Protein AF-A0A813ICN0-F1 (afdb_monomer_lite)

Radius of gyration: 33.36 Å; chains: 1; bounding box: 93×35×79 Å

InterPro domains:
  IPR008532 NFACT, RNA-binding domain [PF05670] (151-240)
  IPR051608 Ribosome Quality Control Complex Subunit NEMF [PTHR15239] (28-241)

Secondary structure (DSSP, 8-state):
-------TTS--TT--EEEEEEEEEE-TTSPEEEEEEE--TTS-HHHHHHHHHHHHHHHHHHHHHHHHHHHHHHHHHHHHHHHHHHHHHHHHHHHTT-HHHHHHHHHHHHHHHHTTSSPPPPP-----HHHHHHHHHHHHHHHHH-TTEEEEE-TTS-EEEEESSHHHHHHIIIIIS-TTSEEEEEPTT--B--EEESS-GGG--HHHHHHHHHHHHHTBTTTTSS---EEEEEGGG-----

Organism: Polarella glacialis (NCBI:txid89957)

pLDDT: mean 88.31, std 11.9, range [33.19, 98.38]

Structure (mmCIF, N/CA/C/O backbone):
data_AF-A0A813ICN0-F1
#
_entry.id   AF-A0A813ICN0-F1
#
loop_
_atom_site.group_PDB
_atom_site.id
_atom_site.type_symbol
_atom_site.label_atom_id
_atom_site.label_alt_id
_atom_site.label_comp_id
_atom_site.label_asym_id
_atom_site.label_entity_id
_atom_site.label_seq_id
_atom_site.pdbx_PDB_ins_code
_atom_site.Cartn_x
_atom_site.Cartn_y
_atom_site.Cartn_z
_atom_site.occupancy
_atom_site.B_iso_or_equiv
_atom_site.auth_seq_id
_atom_site.auth_comp_id
_atom_site.auth_asym_id
_atom_site.auth_atom_id
_atom_site.pdbx_PDB_model_num
ATOM 1 N N . MET A 1 1 ? 53.208 -5.222 27.164 1.00 35.31 1 MET A N 1
ATOM 2 C CA . MET A 1 1 ? 52.644 -3.931 26.717 1.00 35.31 1 MET A CA 1
ATOM 3 C C . MET A 1 1 ? 51.402 -3.660 27.542 1.00 35.31 1 MET A C 1
ATOM 5 O O . MET A 1 1 ? 50.427 -4.385 27.406 1.00 35.31 1 MET A O 1
ATOM 9 N N . GLY A 1 2 ? 51.492 -2.734 28.499 1.00 33.19 2 GLY A N 1
ATOM 10 C CA . GLY A 1 2 ? 50.371 -2.410 29.377 1.00 33.19 2 GLY A CA 1
ATOM 11 C C . GLY A 1 2 ? 49.258 -1.735 28.586 1.00 33.19 2 GLY A C 1
ATOM 12 O O . GLY A 1 2 ? 49.530 -0.799 27.841 1.00 33.19 2 GLY A O 1
ATOM 13 N N . LEU A 1 3 ? 48.023 -2.210 28.755 1.00 35.97 3 LEU A N 1
ATOM 14 C CA . LEU A 1 3 ? 46.819 -1.479 28.371 1.00 35.97 3 LEU A CA 1
ATOM 15 C C . LEU A 1 3 ? 46.887 -0.104 29.040 1.00 35.97 3 LEU A C 1
ATOM 17 O O . LEU A 1 3 ? 46.694 0.020 30.251 1.00 35.97 3 LEU A O 1
ATOM 21 N N . GLN A 1 4 ? 47.246 0.911 28.258 1.00 45.06 4 GLN A N 1
ATOM 22 C CA . GLN A 1 4 ? 47.243 2.300 28.678 1.00 45.06 4 GLN A CA 1
ATOM 23 C C . GLN A 1 4 ? 45.798 2.609 29.077 1.00 45.06 4 GLN A C 1
ATOM 25 O O . GLN A 1 4 ? 44.897 2.626 28.240 1.00 45.06 4 GLN A O 1
ATOM 30 N N . GLN A 1 5 ? 45.550 2.715 30.386 1.00 43.72 5 GLN A N 1
ATOM 31 C CA . GLN A 1 5 ? 44.230 3.044 30.909 1.00 43.72 5 GLN A CA 1
ATOM 32 C C . GLN A 1 5 ? 43.802 4.358 30.252 1.00 43.72 5 GLN A C 1
ATOM 34 O O . GLN A 1 5 ? 44.497 5.362 30.414 1.00 43.72 5 GLN A O 1
ATOM 39 N N . MET A 1 6 ? 42.681 4.349 29.517 1.00 48.97 6 MET A N 1
ATOM 40 C CA . MET A 1 6 ? 42.066 5.582 29.023 1.00 48.97 6 MET A CA 1
A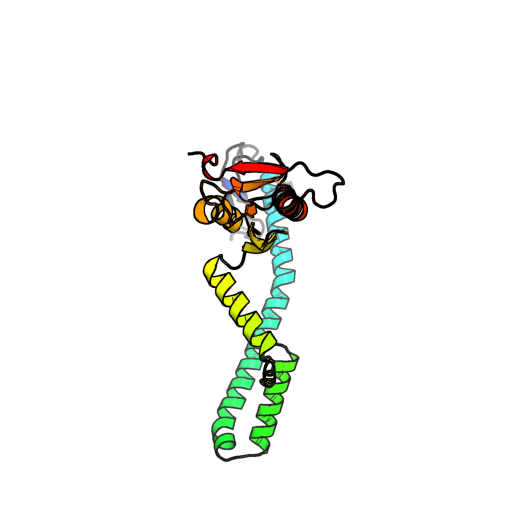TOM 41 C C . MET A 1 6 ? 41.995 6.585 30.183 1.00 48.97 6 MET A C 1
ATOM 43 O O . MET A 1 6 ? 41.679 6.177 31.310 1.00 48.97 6 MET A O 1
ATOM 47 N N . PRO A 1 7 ? 42.306 7.874 29.961 1.00 51.25 7 PRO A N 1
ATOM 48 C CA . PRO A 1 7 ? 42.318 8.857 31.031 1.00 51.25 7 PRO A CA 1
ATOM 49 C C . PRO A 1 7 ? 40.942 8.867 31.702 1.00 51.25 7 PRO A C 1
ATOM 51 O O . PRO A 1 7 ? 39.953 9.292 31.111 1.00 51.25 7 PRO A O 1
ATOM 54 N N . LYS A 1 8 ? 40.876 8.396 32.956 1.00 49.75 8 LYS A N 1
ATOM 55 C CA . LYS A 1 8 ? 39.657 8.228 33.778 1.00 49.75 8 LYS A CA 1
ATOM 56 C C . LYS A 1 8 ? 38.902 9.545 34.082 1.00 49.75 8 LYS A C 1
ATOM 58 O O . LYS A 1 8 ? 38.131 9.605 35.034 1.00 49.75 8 LYS A O 1
ATOM 63 N N . LYS A 1 9 ? 39.131 10.619 33.318 1.00 53.66 9 LYS A N 1
ATOM 64 C CA . LYS A 1 9 ? 38.593 11.972 33.527 1.00 53.66 9 LYS A CA 1
ATOM 65 C C . LYS A 1 9 ? 37.944 12.629 32.297 1.00 53.66 9 LYS A C 1
ATOM 67 O O . LYS A 1 9 ? 37.451 13.740 32.458 1.00 53.66 9 LYS A O 1
ATOM 72 N N . SER A 1 10 ? 37.915 12.012 31.112 1.00 61.31 10 SER A N 1
ATOM 73 C CA . SER A 1 10 ? 37.450 12.701 29.888 1.00 61.31 10 SER A CA 1
ATOM 74 C C . SER A 1 10 ? 35.938 12.673 29.641 1.00 61.31 10 SER A C 1
ATOM 76 O O . SER A 1 10 ? 35.457 13.447 28.821 1.00 61.31 10 SER A O 1
ATOM 78 N N . TRP A 1 11 ? 35.171 11.831 30.341 1.00 66.50 11 TRP A N 1
ATOM 79 C CA . TRP A 1 11 ? 33.741 11.657 30.065 1.00 66.50 11 TRP A CA 1
ATOM 80 C C . TRP A 1 11 ? 32.866 11.820 31.311 1.00 66.50 11 TRP A C 1
ATOM 82 O O . TRP A 1 11 ? 33.213 11.353 32.401 1.00 66.50 11 TRP A O 1
ATOM 92 N N . ARG A 1 12 ? 31.709 12.473 31.143 1.00 72.12 12 ARG A N 1
ATOM 93 C CA . ARG A 1 12 ? 30.646 12.602 32.148 1.00 72.12 12 ARG A CA 1
ATOM 94 C C . ARG A 1 12 ? 29.285 12.395 31.478 1.00 72.12 12 ARG A C 1
ATOM 96 O O . ARG A 1 12 ? 29.129 12.597 30.279 1.00 72.12 12 ARG A O 1
ATOM 103 N N . ARG A 1 13 ? 28.272 12.013 32.257 1.00 68.00 13 ARG A N 1
ATOM 104 C CA . ARG A 1 13 ? 26.888 11.976 31.759 1.00 68.00 13 ARG A CA 1
ATOM 105 C C . ARG A 1 13 ? 26.477 13.392 31.331 1.00 68.00 13 ARG A C 1
ATOM 107 O O . ARG A 1 13 ? 26.747 14.333 32.075 1.00 68.00 13 ARG A O 1
ATOM 114 N N . GLY A 1 14 ? 25.884 13.539 30.146 1.00 75.81 14 GLY A N 1
ATOM 115 C CA . GLY A 1 14 ? 25.632 14.841 29.514 1.00 75.81 14 GLY A CA 1
ATOM 116 C C . GLY A 1 14 ? 26.729 15.325 28.550 1.00 75.81 14 GLY A C 1
ATOM 117 O O . GLY A 1 14 ? 26.551 16.353 27.905 1.00 75.81 14 GLY A O 1
ATOM 118 N N . THR A 1 15 ? 27.855 14.613 28.420 1.00 81.88 15 THR A N 1
ATOM 119 C CA . THR A 1 15 ? 28.893 14.921 27.423 1.00 81.88 15 THR A CA 1
ATOM 120 C C . THR A 1 15 ? 28.431 14.513 26.018 1.00 81.88 15 THR A C 1
ATOM 122 O O . THR A 1 15 ? 28.089 13.353 25.802 1.00 81.88 15 THR A O 1
ATOM 125 N N . SER A 1 16 ? 28.466 15.448 25.063 1.00 85.31 16 SER A N 1
ATOM 126 C CA . SER A 1 16 ? 28.038 15.245 23.668 1.00 85.31 16 SER A CA 1
ATOM 127 C C . SER A 1 16 ? 29.163 14.844 22.707 1.00 85.31 16 SER A C 1
ATOM 129 O O . SER A 1 16 ? 28.885 14.406 21.595 1.00 85.31 16 SER A O 1
ATOM 131 N N . GLU A 1 17 ? 30.429 14.991 23.100 1.00 87.81 17 GLU A N 1
ATOM 132 C CA . GLU A 1 17 ? 31.597 14.666 22.271 1.00 87.81 17 GLU A CA 1
ATOM 133 C C . GLU A 1 17 ? 32.741 14.128 23.130 1.00 87.81 17 GLU A C 1
ATOM 135 O O . GLU A 1 17 ? 32.946 14.582 24.258 1.00 87.81 17 GLU A O 1
ATOM 140 N N . VAL A 1 18 ? 33.511 13.183 22.594 1.00 87.06 18 VAL A N 1
ATOM 141 C CA . VAL A 1 18 ? 34.726 12.678 23.236 1.00 87.06 18 VAL A CA 1
ATOM 142 C C . VAL A 1 18 ? 35.819 12.432 22.203 1.00 87.06 18 VAL A C 1
ATOM 144 O O . VAL A 1 18 ? 35.560 11.890 21.131 1.00 87.06 18 VAL A O 1
ATOM 147 N N . ASP A 1 19 ? 37.045 12.809 22.544 1.00 87.19 19 ASP A N 1
ATOM 148 C CA . ASP A 1 19 ? 38.234 12.465 21.773 1.00 87.19 19 ASP A CA 1
ATOM 149 C C . ASP A 1 19 ? 38.743 11.082 22.203 1.00 87.19 19 ASP A C 1
ATOM 151 O O . ASP A 1 19 ? 38.993 10.830 23.389 1.00 87.19 19 ASP A O 1
ATOM 155 N N . VAL A 1 20 ? 38.864 10.167 21.241 1.00 85.44 20 VAL A N 1
ATOM 156 C CA . VAL A 1 20 ? 39.355 8.798 21.438 1.00 85.44 20 VAL A CA 1
ATOM 157 C C . VAL A 1 20 ? 40.532 8.513 20.505 1.00 85.44 20 VAL A C 1
ATOM 159 O O . VAL A 1 20 ? 40.550 9.012 19.384 1.00 85.44 20 VAL A O 1
ATOM 162 N N . PRO A 1 21 ? 41.519 7.711 20.931 1.00 87.06 21 PRO A N 1
ATOM 163 C CA . PRO A 1 21 ? 42.598 7.295 20.044 1.00 87.06 21 PRO A CA 1
ATOM 164 C C . PRO A 1 21 ? 42.060 6.381 18.934 1.00 87.06 21 PRO A C 1
ATOM 166 O O . PRO A 1 21 ? 41.413 5.368 19.210 1.00 87.06 21 PRO A O 1
ATOM 169 N N . ASP A 1 22 ? 42.354 6.729 17.687 1.00 88.62 22 ASP A N 1
ATOM 170 C CA . ASP A 1 22 ? 42.083 5.936 16.495 1.00 88.62 22 ASP A CA 1
ATOM 171 C C . ASP A 1 22 ? 43.281 5.040 16.184 1.00 88.62 22 ASP A C 1
ATOM 173 O O . ASP A 1 22 ? 44.267 5.441 15.571 1.00 88.62 22 ASP A O 1
ATOM 177 N N . TYR A 1 23 ? 43.190 3.792 16.628 1.00 87.06 23 TYR A N 1
ATOM 178 C CA . TYR A 1 23 ? 44.236 2.799 16.401 1.00 87.06 23 TYR A CA 1
ATOM 179 C C . TYR A 1 23 ? 44.333 2.320 14.946 1.00 87.06 23 TYR A C 1
ATOM 181 O O . TYR A 1 23 ? 45.279 1.602 14.629 1.00 87.06 23 TYR A O 1
ATOM 189 N N . MET A 1 24 ? 43.390 2.691 14.073 1.00 85.75 24 MET A N 1
ATOM 190 C CA . MET A 1 24 ? 43.439 2.345 12.648 1.00 85.75 24 MET A CA 1
ATOM 191 C C . MET A 1 24 ? 44.206 3.381 11.822 1.00 85.75 24 MET A C 1
ATOM 193 O O . MET A 1 24 ? 44.652 3.062 10.723 1.00 85.75 24 MET A O 1
ATOM 197 N N . ASN A 1 25 ? 44.403 4.589 12.357 1.00 87.31 25 ASN A N 1
ATOM 198 C CA . ASN A 1 25 ? 45.131 5.670 11.705 1.00 87.31 25 ASN A CA 1
ATOM 199 C C . ASN A 1 25 ? 46.258 6.163 12.622 1.00 87.31 25 ASN A C 1
ATOM 201 O O . ASN A 1 25 ? 46.029 6.917 13.568 1.00 87.31 25 ASN A O 1
ATOM 205 N N . LEU A 1 26 ? 47.485 5.718 12.344 1.00 90.81 26 LEU A N 1
ATOM 206 C CA . LEU A 1 26 ? 48.680 6.102 13.098 1.00 90.81 26 LEU A CA 1
ATOM 207 C C . LEU A 1 26 ? 49.359 7.310 12.437 1.00 90.81 26 LEU A C 1
ATOM 209 O O . LEU A 1 26 ? 49.426 7.386 11.210 1.00 90.81 26 LEU A O 1
ATOM 213 N N . GLY A 1 27 ? 49.864 8.238 13.246 1.00 87.38 27 GLY A N 1
ATOM 214 C CA . GLY A 1 27 ? 50.715 9.332 12.785 1.00 87.38 27 GLY A CA 1
ATOM 215 C C . GLY A 1 27 ? 52.123 8.861 12.410 1.00 87.38 27 GLY A C 1
ATOM 216 O O . GLY A 1 27 ? 52.498 7.709 12.640 1.00 87.38 27 GLY A O 1
ATOM 217 N N . ASP A 1 28 ? 52.931 9.778 11.875 1.00 86.69 28 ASP A N 1
ATOM 218 C CA . ASP A 1 28 ? 54.326 9.514 11.480 1.00 86.69 28 ASP A CA 1
ATOM 219 C C . ASP A 1 28 ? 55.214 9.057 12.656 1.00 86.69 28 ASP A C 1
ATOM 221 O O . ASP A 1 28 ? 56.252 8.425 12.466 1.00 86.69 28 ASP A O 1
ATOM 225 N N . ASP A 1 29 ? 54.796 9.355 13.887 1.00 87.38 29 ASP A N 1
ATOM 226 C CA . ASP A 1 29 ? 55.429 8.948 15.142 1.00 87.38 29 ASP A CA 1
ATOM 227 C C . ASP A 1 29 ? 54.973 7.562 15.646 1.00 87.38 29 ASP A C 1
ATOM 229 O O . ASP A 1 29 ? 55.399 7.113 16.714 1.00 87.38 29 ASP A O 1
ATOM 233 N N . GLY A 1 30 ? 54.112 6.876 14.887 1.00 86.38 30 GLY A N 1
ATOM 234 C CA . GLY A 1 30 ? 53.549 5.571 15.224 1.00 86.38 30 GLY A CA 1
ATOM 235 C C . GLY A 1 30 ? 52.475 5.606 16.316 1.00 86.38 30 GLY A C 1
ATOM 236 O O . GLY A 1 30 ? 52.069 4.540 16.787 1.00 86.38 30 GLY A O 1
ATOM 237 N N . GLN A 1 31 ? 52.013 6.789 16.740 1.00 86.38 31 GLN A N 1
ATOM 238 C CA . GLN A 1 31 ? 50.948 6.930 17.734 1.00 86.38 31 GLN A CA 1
ATOM 239 C C . GLN A 1 31 ? 49.567 7.061 17.074 1.00 86.38 31 GLN A C 1
ATOM 241 O O . GLN A 1 31 ? 49.458 7.618 15.982 1.00 86.38 31 GLN A O 1
ATOM 246 N N . PRO A 1 32 ? 48.492 6.558 17.711 1.00 88.75 32 PRO A N 1
ATOM 247 C CA . PRO A 1 32 ? 47.138 6.703 17.187 1.00 88.75 32 PRO A CA 1
ATOM 248 C C . PRO A 1 32 ? 46.717 8.169 17.144 1.00 88.75 32 PRO A C 1
ATOM 250 O O . PRO A 1 32 ? 46.851 8.895 18.134 1.00 88.75 32 PRO A O 1
ATOM 253 N N . LEU A 1 33 ? 46.166 8.587 16.007 1.00 89.75 33 LEU A N 1
ATOM 254 C CA . LEU A 1 33 ? 45.579 9.914 15.860 1.00 89.75 33 LEU A CA 1
ATOM 255 C C . LEU A 1 33 ? 44.333 10.050 16.743 1.00 89.75 33 LEU A C 1
ATOM 257 O O . LEU A 1 33 ? 43.684 9.070 17.098 1.00 89.75 33 LEU A O 1
ATOM 261 N N . SER A 1 34 ? 43.984 11.278 17.120 1.00 85.69 34 SER A N 1
ATOM 262 C CA . SER A 1 34 ? 42.781 11.533 17.917 1.00 85.69 34 SER A CA 1
ATOM 263 C C . SER A 1 34 ? 41.552 11.639 17.014 1.00 85.69 34 SER A C 1
ATOM 265 O O . SER A 1 34 ? 41.491 12.518 16.156 1.00 85.69 34 SER A O 1
ATOM 267 N N . LEU A 1 35 ? 40.553 10.788 17.241 1.00 87.94 35 LEU A N 1
ATOM 268 C CA . LEU A 1 35 ? 39.250 10.824 16.586 1.00 87.94 35 LEU A CA 1
ATOM 269 C C . LEU A 1 35 ? 38.196 11.388 17.535 1.00 87.94 35 LEU A C 1
ATOM 271 O O . LEU A 1 35 ? 37.979 10.880 18.635 1.00 87.94 35 LEU A O 1
ATOM 275 N N . LYS A 1 36 ? 37.489 12.414 17.073 1.00 89.44 36 LYS A N 1
ATOM 276 C CA . LYS A 1 36 ? 36.363 12.994 17.795 1.00 89.44 36 LYS A CA 1
ATOM 277 C C . LYS A 1 36 ? 35.084 12.212 17.496 1.00 89.44 36 LYS A C 1
ATOM 279 O O . LYS A 1 36 ? 34.656 12.132 16.346 1.00 89.44 36 LYS A O 1
ATOM 284 N N . VAL A 1 37 ? 34.457 11.661 18.533 1.00 87.19 37 VAL A N 1
ATOM 285 C CA . VAL A 1 37 ? 33.226 10.865 18.442 1.00 87.19 37 VAL A CA 1
ATOM 286 C C . VAL A 1 37 ? 32.074 11.600 19.118 1.00 87.19 37 VAL A C 1
ATOM 288 O O . VAL A 1 37 ? 32.161 11.978 20.287 1.00 87.19 37 VAL A O 1
ATOM 291 N N . THR A 1 38 ? 30.972 11.773 18.389 1.00 89.88 38 THR A N 1
ATOM 292 C CA . THR A 1 38 ? 29.722 12.330 18.920 1.00 89.88 38 THR A CA 1
ATOM 293 C C . THR A 1 38 ? 28.984 11.290 19.763 1.00 89.88 38 THR A C 1
ATOM 295 O O . THR A 1 38 ? 28.871 10.126 19.377 1.00 89.88 38 THR A O 1
ATOM 298 N N . LEU A 1 39 ? 28.460 11.719 20.908 1.00 87.06 39 LEU A N 1
ATOM 299 C CA . LEU A 1 39 ? 27.737 10.898 21.873 1.00 87.06 39 LEU A CA 1
ATOM 300 C C . LEU A 1 39 ? 26.326 11.444 22.095 1.00 87.06 39 LEU A C 1
ATOM 302 O O . LEU A 1 39 ? 26.085 12.646 22.024 1.00 87.06 39 LEU A O 1
ATOM 306 N N . ASP A 1 40 ? 25.408 10.546 22.428 1.00 88.00 40 ASP A N 1
ATOM 307 C CA . ASP A 1 40 ? 24.091 10.870 22.962 1.00 88.00 40 ASP A CA 1
ATOM 308 C C . ASP A 1 40 ? 24.227 11.248 24.454 1.00 88.00 40 ASP A C 1
ATOM 310 O O . ASP A 1 40 ? 24.601 10.378 25.258 1.00 88.00 40 ASP A O 1
ATOM 314 N N . PRO A 1 41 ? 23.948 12.513 24.839 1.00 88.19 41 PRO A N 1
ATOM 315 C CA . PRO A 1 41 ? 24.124 12.998 26.209 1.00 88.19 41 PRO A CA 1
ATOM 316 C C . PRO A 1 41 ? 23.268 12.265 27.251 1.00 88.19 41 PRO A C 1
ATOM 318 O O . PRO A 1 41 ? 23.650 12.210 28.426 1.00 88.19 41 PRO A O 1
ATOM 321 N N . ASP A 1 42 ? 22.137 11.684 26.832 1.00 88.00 42 ASP A N 1
ATOM 322 C CA . ASP A 1 42 ? 21.190 11.003 27.721 1.00 88.00 42 ASP A CA 1
ATOM 323 C C . ASP A 1 42 ? 21.646 9.582 28.086 1.00 88.00 42 ASP A C 1
ATOM 325 O O . ASP A 1 42 ? 21.204 9.003 29.092 1.00 88.00 42 ASP A O 1
ATOM 329 N N . LYS A 1 43 ? 22.572 9.020 27.299 1.00 83.19 43 LYS A N 1
ATOM 330 C CA . LYS A 1 43 ? 23.126 7.675 27.478 1.00 83.19 43 LYS A CA 1
ATOM 331 C C . LYS A 1 43 ? 24.446 7.700 28.238 1.00 83.19 43 LYS A C 1
ATOM 333 O O . LYS A 1 43 ? 25.217 8.657 28.202 1.00 83.19 43 LYS A O 1
ATOM 338 N N . ASP A 1 44 ? 24.734 6.599 28.922 1.00 83.56 44 ASP A N 1
ATOM 339 C CA . ASP A 1 44 ? 26.054 6.377 29.495 1.00 83.56 44 ASP A CA 1
ATOM 340 C C . ASP A 1 44 ? 27.073 5.953 28.422 1.00 83.56 44 ASP A C 1
ATOM 342 O O . ASP A 1 44 ? 26.731 5.700 27.263 1.00 83.56 44 ASP A O 1
ATOM 346 N N . PHE A 1 45 ? 28.353 5.892 28.793 1.00 81.44 45 PHE A N 1
ATOM 347 C CA . PHE A 1 45 ? 29.426 5.520 27.868 1.00 81.44 45 PHE A CA 1
ATOM 348 C C . PHE A 1 45 ? 29.197 4.138 27.240 1.00 81.44 45 PHE A C 1
ATOM 350 O O . PHE A 1 45 ? 29.320 3.973 26.028 1.00 81.44 45 PHE A O 1
ATOM 357 N N . LEU A 1 46 ? 28.806 3.147 28.050 1.00 84.38 46 LEU A N 1
ATOM 358 C CA . LEU A 1 46 ? 28.537 1.795 27.564 1.00 84.38 46 LEU A CA 1
ATOM 359 C C . LEU A 1 46 ? 27.321 1.762 26.624 1.00 84.38 46 LEU A C 1
ATOM 361 O O . LEU A 1 46 ? 27.339 1.042 25.627 1.00 84.38 46 LEU A O 1
ATOM 365 N N . GLY A 1 47 ? 26.274 2.536 26.916 1.00 85.81 47 GLY A N 1
ATOM 366 C CA . GLY A 1 47 ? 25.090 2.688 26.077 1.00 85.81 47 GLY A CA 1
ATOM 367 C C . GLY A 1 47 ? 25.398 3.348 24.735 1.00 85.81 47 GLY A C 1
ATOM 368 O O . GLY A 1 47 ? 24.923 2.863 23.707 1.00 85.81 47 GLY A O 1
ATOM 369 N N . ASN A 1 48 ? 26.235 4.389 24.726 1.00 87.88 48 ASN A N 1
ATOM 370 C CA . ASN A 1 48 ? 26.749 5.004 23.501 1.00 87.88 48 ASN A CA 1
ATOM 371 C C . ASN A 1 48 ? 27.597 4.020 22.685 1.00 87.88 48 ASN A C 1
ATOM 373 O O . ASN A 1 48 ? 27.314 3.805 21.509 1.00 87.88 48 ASN A O 1
ATOM 377 N N . ALA A 1 49 ? 28.550 3.326 23.315 1.00 87.31 49 ALA A N 1
ATOM 378 C CA . ALA A 1 49 ? 29.370 2.317 22.643 1.00 87.31 49 ALA A CA 1
ATOM 379 C C . ALA A 1 49 ? 28.510 1.199 22.021 1.00 87.31 49 ALA A C 1
ATOM 381 O O . ALA A 1 49 ? 28.666 0.866 20.846 1.00 87.31 49 ALA A O 1
ATOM 382 N N . LYS A 1 50 ? 27.534 0.660 22.768 1.00 91.12 50 LYS A N 1
ATOM 383 C CA . LYS A 1 50 ? 26.571 -0.330 22.252 1.00 91.12 50 LYS A CA 1
ATOM 384 C C . LYS A 1 50 ? 25.760 0.210 21.074 1.00 91.12 50 LYS A C 1
ATOM 386 O O . LYS A 1 50 ? 25.477 -0.546 20.146 1.00 91.12 50 LYS A O 1
ATOM 391 N N . ALA A 1 51 ? 25.372 1.486 21.099 1.00 89.12 51 ALA A N 1
ATOM 392 C CA . ALA A 1 51 ? 24.661 2.115 19.991 1.00 89.12 51 ALA A CA 1
ATOM 393 C C . ALA A 1 51 ? 25.540 2.199 18.733 1.00 89.12 51 ALA A C 1
ATOM 395 O O . ALA A 1 51 ? 25.073 1.811 17.662 1.00 89.12 51 ALA A O 1
ATOM 396 N N . CYS A 1 52 ? 26.809 2.597 18.871 1.00 87.69 52 CYS A N 1
ATOM 397 C CA . CYS A 1 52 ? 27.778 2.607 17.773 1.00 87.69 52 CYS A CA 1
ATOM 398 C C . CYS A 1 52 ? 27.969 1.206 17.173 1.00 87.69 52 CYS A C 1
ATOM 400 O O . CYS A 1 52 ? 27.817 1.042 15.966 1.00 87.69 52 CYS A O 1
ATOM 402 N N . PHE A 1 53 ? 28.188 0.170 17.994 1.00 91.94 53 PHE A N 1
ATOM 403 C CA . PHE A 1 53 ? 28.298 -1.213 17.500 1.00 91.94 53 PHE A CA 1
ATOM 404 C C . PHE A 1 53 ? 27.012 -1.701 16.824 1.00 91.94 53 PHE A C 1
ATOM 406 O O . PHE A 1 53 ? 27.058 -2.368 15.792 1.00 91.94 53 PHE A O 1
ATOM 413 N N . LYS A 1 54 ? 25.842 -1.337 17.364 1.00 93.75 54 LYS A N 1
ATOM 414 C CA . LYS A 1 54 ? 24.549 -1.653 16.742 1.00 93.75 54 LYS A CA 1
ATOM 415 C C . LYS A 1 54 ? 24.393 -0.968 15.383 1.00 93.75 54 LYS A C 1
ATOM 417 O O . LYS A 1 54 ? 23.786 -1.552 14.487 1.00 93.75 54 LYS A O 1
ATOM 422 N N . GLN A 1 55 ? 24.887 0.259 15.233 1.00 92.38 55 GLN A N 1
ATOM 423 C CA . GLN A 1 55 ? 24.878 0.987 13.967 1.00 92.38 55 GLN A CA 1
ATOM 424 C C . GLN A 1 55 ? 25.860 0.377 12.965 1.00 92.38 55 GLN A C 1
ATOM 426 O O . GLN A 1 55 ? 25.445 0.119 11.840 1.00 92.38 55 GLN A O 1
ATOM 431 N N . ALA A 1 56 ? 27.090 0.065 13.377 1.00 93.31 56 ALA A N 1
ATOM 432 C CA . ALA A 1 56 ? 28.064 -0.640 12.544 1.00 93.31 56 ALA A CA 1
ATOM 433 C C . ALA A 1 56 ? 27.477 -1.958 12.017 1.00 93.31 56 ALA A C 1
ATOM 435 O O . ALA A 1 56 ? 27.336 -2.126 10.815 1.00 93.31 56 ALA A O 1
ATOM 436 N N . GLY A 1 57 ? 26.922 -2.800 12.896 1.00 95.81 57 GLY A N 1
ATOM 437 C CA . GLY A 1 57 ? 26.278 -4.045 12.469 1.00 95.81 57 GLY A CA 1
ATOM 438 C C . GLY A 1 57 ? 25.005 -3.859 11.626 1.00 95.81 57 GLY A C 1
ATOM 439 O O . GLY A 1 57 ? 24.555 -4.800 10.977 1.00 95.81 57 GLY A O 1
ATOM 440 N N . LYS A 1 58 ? 24.359 -2.683 11.630 1.00 95.88 58 LYS A N 1
ATOM 441 C CA . LYS A 1 58 ? 23.308 -2.357 10.644 1.00 95.88 58 LYS A CA 1
ATOM 442 C C . LYS A 1 58 ? 23.916 -2.002 9.289 1.00 95.88 58 LYS A C 1
ATOM 444 O O . LYS A 1 58 ? 23.355 -2.419 8.285 1.00 95.88 58 LYS A O 1
ATOM 449 N N . ILE A 1 59 ? 25.010 -1.242 9.278 1.00 95.88 59 ILE A N 1
ATOM 450 C CA . ILE A 1 59 ? 25.737 -0.860 8.064 1.00 95.88 59 ILE A CA 1
ATOM 451 C C . ILE A 1 59 ? 26.327 -2.104 7.403 1.00 95.88 59 ILE A C 1
ATOM 453 O O . ILE A 1 59 ? 26.080 -2.303 6.224 1.00 95.88 59 ILE A O 1
ATOM 457 N N . ASP A 1 60 ? 26.985 -2.984 8.155 1.00 96.31 60 ASP A N 1
ATOM 458 C CA . ASP A 1 60 ? 27.586 -4.210 7.615 1.00 96.31 60 ASP A CA 1
ATOM 459 C C . ASP A 1 60 ? 26.532 -5.107 6.956 1.00 96.31 60 ASP A C 1
ATOM 461 O O . ASP A 1 60 ? 26.676 -5.497 5.800 1.00 96.31 60 ASP A O 1
ATOM 465 N N . ARG A 1 61 ? 25.403 -5.343 7.643 1.00 96.88 61 ARG A N 1
ATOM 466 C CA . ARG A 1 61 ? 24.266 -6.083 7.068 1.00 96.88 61 ARG A CA 1
ATOM 467 C C . ARG A 1 61 ? 23.669 -5.383 5.852 1.00 96.88 61 ARG A C 1
ATOM 469 O O . ARG A 1 61 ? 23.243 -6.045 4.913 1.00 96.88 61 ARG A O 1
ATOM 476 N N . ALA A 1 62 ? 23.596 -4.053 5.869 1.00 96.69 62 ALA A N 1
ATOM 477 C CA . ALA A 1 62 ? 23.116 -3.297 4.721 1.00 96.69 62 ALA A CA 1
ATOM 478 C C . ALA A 1 62 ? 24.078 -3.424 3.535 1.00 96.69 62 ALA A C 1
ATOM 480 O O . ALA A 1 62 ? 23.610 -3.592 2.420 1.00 96.69 62 ALA A O 1
ATOM 481 N N . ILE A 1 63 ? 25.394 -3.398 3.754 1.00 97.00 63 ILE A N 1
ATOM 482 C CA . ILE A 1 63 ? 26.396 -3.623 2.706 1.00 97.00 63 ILE A CA 1
ATOM 483 C C . ILE A 1 63 ? 26.240 -5.034 2.137 1.00 97.00 63 ILE A C 1
ATOM 485 O O . ILE A 1 63 ? 26.129 -5.179 0.923 1.00 97.00 63 ILE A O 1
ATOM 489 N N . GLU A 1 64 ? 26.159 -6.055 2.989 1.00 96.75 64 GLU A N 1
ATOM 490 C CA . GLU A 1 64 ? 25.993 -7.453 2.576 1.00 96.75 64 GLU A CA 1
ATOM 491 C C . GLU A 1 64 ? 24.732 -7.670 1.722 1.00 96.75 64 GLU A C 1
ATOM 493 O O . GLU A 1 64 ? 24.778 -8.369 0.714 1.00 96.75 64 GLU A O 1
ATOM 498 N N . ILE A 1 65 ? 23.614 -7.030 2.083 1.00 97.00 65 ILE A N 1
ATOM 499 C CA . ILE A 1 65 ? 22.344 -7.159 1.355 1.00 97.00 65 ILE A CA 1
ATOM 500 C C . ILE A 1 65 ? 22.315 -6.279 0.099 1.00 97.00 65 ILE A C 1
ATOM 502 O O . ILE A 1 65 ? 21.883 -6.722 -0.962 1.00 97.00 65 ILE A O 1
ATOM 506 N N . CYS A 1 66 ? 22.731 -5.016 0.201 1.00 97.19 66 CYS A N 1
ATOM 507 C CA . CYS A 1 66 ? 22.553 -4.037 -0.869 1.00 97.19 66 CYS A CA 1
ATOM 508 C C . CYS A 1 66 ? 23.603 -4.164 -1.973 1.00 97.19 66 CYS A C 1
ATOM 510 O O . CYS A 1 66 ? 23.275 -3.880 -3.120 1.00 97.19 66 CYS A O 1
ATOM 512 N N . THR A 1 67 ? 24.833 -4.582 -1.664 1.00 97.31 67 THR A N 1
ATOM 513 C CA . THR A 1 67 ? 25.904 -4.717 -2.669 1.00 97.31 67 THR A CA 1
ATOM 514 C C . THR A 1 67 ? 25.508 -5.639 -3.828 1.00 97.31 67 THR A C 1
ATOM 516 O O . THR A 1 67 ? 25.489 -5.152 -4.959 1.00 97.31 67 THR A O 1
ATOM 519 N N . PRO A 1 68 ? 25.078 -6.901 -3.605 1.00 97.50 68 PRO A N 1
ATOM 520 C CA . PRO A 1 68 ? 24.682 -7.775 -4.711 1.00 97.50 68 PRO A CA 1
ATOM 521 C C . PRO A 1 68 ? 23.447 -7.256 -5.462 1.00 97.50 68 PRO A C 1
ATOM 523 O O . PRO A 1 68 ? 23.333 -7.447 -6.671 1.00 97.50 68 PRO A O 1
ATOM 526 N N . LEU A 1 69 ? 22.527 -6.559 -4.780 1.00 96.69 69 LEU A N 1
ATOM 527 C CA . LEU A 1 69 ? 21.370 -5.934 -5.429 1.00 96.69 69 LEU A CA 1
ATOM 528 C C . LEU A 1 69 ? 21.796 -4.799 -6.369 1.00 96.69 69 LEU A C 1
ATOM 530 O O . LEU A 1 69 ? 21.286 -4.702 -7.483 1.00 96.69 69 LEU A O 1
ATOM 534 N N . ILE A 1 70 ? 22.732 -3.951 -5.938 1.00 96.81 70 ILE A N 1
ATOM 535 C CA . ILE A 1 70 ? 23.270 -2.856 -6.752 1.00 96.81 70 ILE A CA 1
ATOM 536 C C . ILE A 1 70 ? 24.024 -3.417 -7.958 1.00 96.81 70 ILE A C 1
ATOM 538 O O . ILE A 1 70 ? 23.787 -2.960 -9.075 1.00 96.81 70 ILE A O 1
ATOM 542 N N . GLU A 1 71 ? 24.877 -4.421 -7.757 1.00 96.56 71 GLU A N 1
ATOM 543 C CA . GLU A 1 71 ? 25.623 -5.077 -8.837 1.00 96.56 71 GLU A CA 1
ATOM 544 C C . GLU A 1 71 ? 24.681 -5.711 -9.869 1.00 96.56 71 GLU A C 1
ATOM 546 O O . GLU A 1 71 ? 24.842 -5.490 -11.072 1.00 96.56 71 GLU A O 1
ATOM 551 N N . ALA A 1 72 ? 23.637 -6.415 -9.418 1.00 94.38 72 ALA A N 1
ATOM 552 C CA . ALA A 1 72 ? 22.621 -6.980 -10.303 1.00 94.38 72 ALA A CA 1
ATOM 553 C C . ALA A 1 72 ? 21.908 -5.893 -11.130 1.00 94.38 72 ALA A C 1
ATOM 555 O O . ALA A 1 72 ? 21.753 -6.035 -12.344 1.00 94.38 72 ALA A O 1
ATOM 556 N N . GLN A 1 73 ? 21.526 -4.772 -10.508 1.00 94.75 73 GLN A N 1
ATOM 557 C CA . GLN A 1 73 ? 20.869 -3.669 -11.219 1.00 94.75 73 GLN A CA 1
ATOM 558 C C . GLN A 1 73 ? 21.801 -2.950 -12.201 1.00 94.75 73 GLN A C 1
ATOM 560 O O . GLN A 1 73 ? 21.378 -2.574 -13.295 1.00 94.75 73 GLN A O 1
ATOM 565 N N . GLN A 1 74 ? 23.080 -2.789 -11.858 1.00 96.31 74 GLN A N 1
ATOM 566 C CA . GLN A 1 74 ? 24.082 -2.243 -12.776 1.00 96.31 74 GLN A CA 1
ATOM 567 C C . GLN A 1 74 ? 24.309 -3.166 -13.983 1.00 96.31 74 GLN A C 1
ATOM 569 O O . GLN A 1 74 ? 24.436 -2.680 -15.113 1.00 96.31 74 GLN A O 1
ATOM 574 N N . GLY A 1 75 ? 24.298 -4.485 -13.766 1.00 95.31 75 GLY A N 1
ATOM 575 C CA . GLY A 1 75 ? 24.321 -5.488 -14.830 1.00 95.31 75 GLY A CA 1
ATOM 576 C C . GLY A 1 75 ? 23.122 -5.350 -15.770 1.00 95.31 75 GLY A C 1
ATOM 577 O O . GLY A 1 75 ? 23.304 -5.198 -16.981 1.00 95.31 75 GLY A O 1
ATOM 578 N N . ASN A 1 76 ? 21.911 -5.290 -15.210 1.00 92.62 76 ASN A N 1
ATOM 579 C CA . ASN A 1 76 ? 20.676 -5.085 -15.972 1.00 92.62 76 ASN A CA 1
ATOM 580 C C . ASN A 1 76 ? 20.717 -3.790 -16.796 1.00 92.62 76 ASN A C 1
ATOM 582 O O . ASN A 1 76 ? 20.474 -3.815 -17.999 1.00 92.62 76 ASN A O 1
ATOM 586 N N . MET A 1 77 ? 21.119 -2.664 -16.192 1.00 93.19 77 MET A N 1
ATOM 587 C CA . MET A 1 77 ? 21.274 -1.387 -16.902 1.00 93.19 77 MET A CA 1
ATOM 588 C C . MET A 1 77 ? 22.254 -1.474 -18.073 1.00 93.19 77 MET A C 1
ATOM 590 O O . MET A 1 77 ? 22.025 -0.863 -19.116 1.00 93.19 77 MET A O 1
ATOM 594 N N . THR A 1 78 ? 23.364 -2.189 -17.900 1.00 96.38 78 THR A N 1
ATOM 595 C CA . THR A 1 78 ? 24.370 -2.357 -18.956 1.00 96.38 78 THR A CA 1
ATOM 596 C C . THR A 1 78 ? 23.796 -3.160 -20.118 1.00 96.38 78 THR A C 1
ATOM 598 O O . THR A 1 78 ? 23.914 -2.742 -21.270 1.00 96.38 78 THR A O 1
ATOM 601 N N . ARG A 1 79 ? 23.106 -4.261 -19.809 1.00 93.19 79 ARG A N 1
ATOM 602 C CA . ARG A 1 79 ? 22.415 -5.094 -20.793 1.00 93.19 79 ARG A CA 1
ATOM 603 C C . ARG A 1 79 ? 21.339 -4.312 -21.550 1.00 93.19 79 ARG A C 1
ATOM 605 O O . ARG A 1 79 ? 21.408 -4.243 -22.773 1.00 93.19 79 ARG A O 1
ATOM 612 N N . TRP A 1 80 ? 20.401 -3.667 -20.854 1.00 91.25 80 TRP A N 1
ATOM 613 C CA . TRP A 1 80 ? 19.315 -2.915 -21.497 1.00 91.25 80 TRP A CA 1
ATOM 614 C C . TRP A 1 80 ? 19.836 -1.750 -22.347 1.00 91.25 80 TRP A C 1
ATOM 616 O O . TRP A 1 80 ? 19.265 -1.436 -23.388 1.00 91.25 80 TRP A O 1
ATOM 626 N N . ARG A 1 81 ? 20.954 -1.119 -21.958 1.00 94.38 81 ARG A N 1
ATOM 627 C CA . ARG A 1 81 ? 21.621 -0.111 -22.801 1.00 94.38 81 ARG A CA 1
ATOM 628 C C . ARG A 1 81 ? 22.158 -0.706 -24.100 1.00 94.38 81 ARG A C 1
ATOM 630 O O . ARG A 1 81 ? 22.017 -0.067 -25.139 1.00 94.38 81 ARG A O 1
ATOM 637 N N . ALA A 1 82 ? 22.759 -1.893 -24.051 1.00 93.25 82 ALA A N 1
ATOM 638 C CA . ALA A 1 82 ? 23.221 -2.586 -25.250 1.00 93.25 82 ALA A CA 1
ATOM 639 C C . ALA A 1 82 ? 22.040 -2.983 -26.152 1.00 93.25 82 ALA A C 1
ATOM 641 O O . ALA A 1 82 ? 22.064 -2.695 -27.344 1.00 93.25 82 ALA A O 1
ATOM 642 N N . GLU A 1 83 ? 20.970 -3.541 -25.579 1.00 91.94 83 GLU A N 1
ATOM 643 C CA . GLU A 1 83 ? 19.744 -3.886 -26.315 1.00 91.94 83 GLU A CA 1
ATOM 644 C C . GLU A 1 83 ? 19.108 -2.650 -26.974 1.00 91.94 83 GLU A C 1
ATOM 646 O O . GLU A 1 83 ? 18.731 -2.693 -28.144 1.00 91.94 83 GLU A O 1
ATOM 651 N N . ALA A 1 84 ? 19.061 -1.510 -26.276 1.00 91.19 84 ALA A N 1
ATOM 652 C CA . ALA A 1 84 ? 18.578 -0.251 -26.840 1.00 91.19 84 ALA A CA 1
ATOM 653 C C . ALA A 1 84 ? 19.442 0.245 -28.016 1.00 91.19 84 ALA A C 1
ATOM 655 O O . ALA A 1 84 ? 18.904 0.755 -29.000 1.00 91.19 84 ALA A O 1
ATOM 656 N N . GLN A 1 85 ? 20.768 0.079 -27.950 1.00 93.75 85 GLN A N 1
ATOM 657 C CA . GLN A 1 85 ? 21.662 0.390 -29.072 1.00 93.75 85 GLN A CA 1
ATOM 658 C C . GLN A 1 85 ? 21.421 -0.542 -30.264 1.00 93.75 85 GLN A C 1
ATOM 660 O O . GLN A 1 85 ? 21.372 -0.068 -31.400 1.00 93.75 85 GLN A O 1
ATOM 665 N N . THR A 1 86 ? 21.215 -1.840 -30.021 1.00 90.31 86 THR A N 1
ATOM 666 C CA . THR A 1 86 ? 20.831 -2.801 -31.064 1.00 90.31 86 THR A CA 1
ATOM 667 C C . THR A 1 86 ? 19.532 -2.373 -31.742 1.00 90.31 86 THR A C 1
ATOM 669 O O . THR A 1 86 ? 19.498 -2.261 -32.964 1.00 90.31 86 THR A O 1
ATOM 672 N N . LEU A 1 87 ? 18.490 -2.047 -30.969 1.00 90.69 87 LEU A N 1
ATOM 673 C CA . LEU A 1 87 ? 17.210 -1.575 -31.505 1.00 90.69 87 LEU A CA 1
ATOM 674 C C . LEU A 1 87 ? 17.365 -0.305 -32.349 1.00 90.69 87 LEU A C 1
ATOM 676 O O . LEU A 1 87 ? 16.782 -0.219 -33.429 1.00 90.69 87 LEU A O 1
ATOM 680 N N . ALA A 1 88 ? 18.177 0.657 -31.900 1.00 92.62 88 ALA A N 1
ATOM 681 C CA . ALA A 1 88 ? 18.467 1.866 -32.668 1.00 92.62 88 ALA A CA 1
ATOM 682 C C . ALA A 1 88 ? 19.132 1.542 -34.020 1.00 92.62 88 ALA A C 1
ATOM 684 O O . ALA A 1 88 ? 18.766 2.122 -35.040 1.00 92.62 88 ALA A O 1
ATOM 685 N N . GLY A 1 89 ? 20.054 0.574 -34.049 1.00 91.62 89 GLY A N 1
ATOM 686 C CA . GLY A 1 89 ? 20.686 0.100 -35.284 1.00 91.62 89 GLY A CA 1
ATOM 687 C C . GLY A 1 89 ? 19.723 -0.601 -36.250 1.00 91.62 89 GLY A C 1
ATOM 688 O O . GLY A 1 89 ? 19.918 -0.538 -37.462 1.00 91.62 89 GLY A O 1
ATOM 689 N N . LEU A 1 90 ? 18.660 -1.227 -35.736 1.00 92.56 90 LEU A N 1
ATOM 690 C CA . LEU A 1 90 ? 17.658 -1.933 -36.541 1.00 92.56 90 LEU A CA 1
ATOM 691 C C . LEU A 1 90 ? 16.572 -1.015 -37.125 1.00 92.56 90 LEU A C 1
ATOM 693 O O . LEU A 1 90 ? 15.869 -1.436 -38.042 1.00 92.56 90 LEU A O 1
ATOM 697 N N . GLN A 1 91 ? 16.436 0.235 -36.662 1.00 91.75 91 GLN A N 1
ATOM 698 C CA . GLN A 1 91 ? 15.356 1.143 -37.088 1.00 91.75 91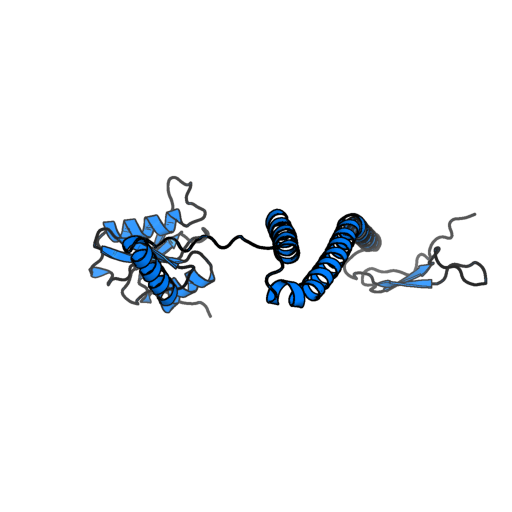 GLN A CA 1
ATOM 699 C C . GLN A 1 91 ? 15.261 1.318 -38.610 1.00 91.75 91 GLN A C 1
ATOM 701 O O . GLN A 1 91 ? 14.165 1.271 -39.167 1.00 91.75 91 GLN A O 1
ATOM 706 N N . GLY A 1 92 ? 16.397 1.487 -39.294 1.00 89.06 92 GLY A N 1
ATOM 707 C CA . GLY A 1 92 ? 16.416 1.641 -40.752 1.00 89.06 92 GLY A CA 1
ATOM 708 C C . GLY A 1 92 ? 15.983 0.377 -41.502 1.00 89.06 92 GLY A C 1
ATOM 709 O O . GLY A 1 92 ? 15.302 0.472 -42.519 1.00 89.06 92 GLY A O 1
ATOM 710 N N . LEU A 1 93 ? 16.336 -0.801 -40.979 1.00 89.88 93 LEU A N 1
ATOM 711 C CA . LEU A 1 93 ? 15.995 -2.099 -41.571 1.00 89.88 93 LEU A CA 1
ATOM 712 C C . LEU A 1 93 ? 14.518 -2.451 -41.352 1.00 89.88 93 LEU A C 1
ATOM 714 O O . LEU A 1 93 ? 13.860 -2.935 -42.269 1.00 89.88 93 LEU A O 1
ATOM 718 N N . LEU A 1 94 ? 13.972 -2.124 -40.178 1.00 89.25 94 LEU A N 1
ATOM 719 C CA . LEU A 1 94 ? 12.542 -2.265 -39.884 1.00 89.25 94 LEU A CA 1
ATOM 720 C C . LEU A 1 94 ? 11.689 -1.406 -40.822 1.00 89.25 94 LEU A C 1
ATOM 722 O O . LEU A 1 94 ? 10.695 -1.883 -41.358 1.00 89.25 94 LEU A O 1
ATOM 726 N N . GLY A 1 95 ? 12.102 -0.159 -41.077 1.00 87.88 95 GLY A N 1
ATOM 727 C CA . GLY A 1 95 ? 11.415 0.718 -42.032 1.00 87.88 95 GLY A CA 1
ATOM 728 C C . GLY A 1 95 ? 11.426 0.192 -43.473 1.00 87.88 95 GLY A C 1
ATOM 729 O O . GLY A 1 95 ? 10.562 0.562 -44.265 1.00 87.88 95 GLY A O 1
ATOM 730 N N . ALA A 1 96 ? 12.376 -0.685 -43.802 1.00 91.06 96 ALA A N 1
ATOM 731 C CA . ALA A 1 96 ? 12.477 -1.362 -45.091 1.00 91.06 96 ALA A CA 1
ATOM 732 C C . ALA A 1 96 ? 11.769 -2.735 -45.129 1.00 91.06 96 ALA A C 1
ATOM 734 O O . ALA A 1 96 ? 11.784 -3.380 -46.177 1.00 91.06 96 ALA A O 1
ATOM 735 N N . GLY A 1 97 ? 11.147 -3.179 -44.027 1.00 90.94 97 GLY A N 1
ATOM 736 C CA . GLY A 1 97 ? 10.449 -4.468 -43.937 1.00 90.94 97 GLY A CA 1
ATOM 737 C C . GLY A 1 97 ? 11.377 -5.685 -43.864 1.00 90.94 97 GLY A C 1
ATOM 738 O O . GLY A 1 97 ? 11.035 -6.755 -44.367 1.00 90.94 97 GLY A O 1
ATOM 739 N N . ASP A 1 98 ? 12.577 -5.532 -43.297 1.00 95.56 98 ASP A N 1
ATOM 740 C CA . ASP A 1 98 ? 13.520 -6.640 -43.145 1.00 95.56 98 ASP A CA 1
ATOM 741 C C . ASP A 1 98 ? 13.044 -7.661 -42.092 1.00 95.56 98 ASP A C 1
ATOM 743 O O . ASP A 1 98 ? 12.943 -7.367 -40.898 1.00 95.56 98 ASP A O 1
ATOM 747 N N . ALA A 1 99 ? 12.797 -8.898 -42.531 1.00 92.38 99 ALA A N 1
ATOM 748 C CA . ALA A 1 99 ? 12.250 -9.959 -41.682 1.00 92.38 99 ALA A CA 1
ATOM 749 C C . ALA A 1 99 ? 13.198 -10.398 -40.547 1.00 92.38 99 ALA A C 1
ATOM 751 O O . ALA A 1 99 ? 12.745 -10.883 -39.502 1.00 92.38 99 ALA A O 1
ATOM 752 N N . ALA A 1 100 ? 14.516 -10.252 -40.729 1.00 90.94 100 ALA A N 1
ATOM 753 C CA . ALA A 1 100 ? 15.489 -10.591 -39.695 1.00 90.94 100 ALA A CA 1
ATOM 754 C C . ALA A 1 100 ? 15.493 -9.531 -38.584 1.00 90.94 100 ALA A C 1
ATOM 756 O O . ALA A 1 100 ? 15.486 -9.885 -37.403 1.00 90.94 100 ALA A O 1
ATOM 757 N N . ALA A 1 101 ? 15.416 -8.248 -38.949 1.00 92.31 101 ALA A N 1
ATOM 758 C CA . ALA A 1 101 ? 15.250 -7.148 -38.008 1.00 92.31 101 ALA A CA 1
ATOM 759 C C . ALA A 1 101 ? 13.946 -7.282 -37.204 1.00 92.31 101 ALA A C 1
ATOM 761 O O . ALA A 1 101 ? 13.971 -7.154 -35.980 1.00 92.31 101 ALA A O 1
ATOM 762 N N . GLU A 1 102 ? 12.826 -7.614 -37.855 1.00 92.00 102 GLU A N 1
ATOM 763 C CA . GLU A 1 102 ? 11.549 -7.869 -37.169 1.00 92.00 102 GLU A CA 1
ATOM 764 C C . GLU A 1 102 ? 11.644 -9.028 -36.167 1.00 92.00 102 GLU A C 1
ATOM 766 O O . GLU A 1 102 ? 11.166 -8.927 -35.032 1.00 92.00 102 GLU A O 1
ATOM 771 N N . SER A 1 103 ? 12.300 -10.122 -36.560 1.00 92.31 103 SER A N 1
ATOM 772 C CA . SER A 1 103 ? 12.497 -11.290 -35.696 1.00 92.31 103 SER A CA 1
ATOM 773 C C . SER A 1 103 ? 13.343 -10.958 -34.465 1.00 92.31 103 SER A C 1
ATOM 775 O O . SER A 1 103 ? 13.027 -11.407 -33.361 1.00 92.31 103 SER A O 1
ATOM 777 N N . GLU A 1 104 ? 14.385 -10.142 -34.629 1.00 92.81 104 GLU A N 1
ATOM 778 C CA . GLU A 1 104 ? 15.258 -9.729 -33.530 1.00 92.81 104 GLU A CA 1
ATOM 779 C C . GLU A 1 104 ? 14.551 -8.778 -32.556 1.00 92.81 104 GLU A C 1
ATOM 781 O O . GLU A 1 104 ? 14.623 -8.969 -31.340 1.00 92.81 104 GLU A O 1
ATOM 786 N N . VAL A 1 105 ? 13.778 -7.812 -33.065 1.00 92.62 105 VAL A N 1
ATOM 787 C CA . VAL A 1 105 ? 12.924 -6.960 -32.220 1.00 92.62 105 VAL A CA 1
ATOM 788 C C . VAL A 1 105 ? 11.930 -7.806 -31.434 1.00 92.62 105 VAL A C 1
ATOM 790 O O . VAL A 1 105 ? 11.757 -7.597 -30.233 1.00 92.62 105 VAL A O 1
ATOM 793 N N . ARG A 1 106 ? 11.300 -8.794 -32.079 1.00 92.00 106 ARG A N 1
ATOM 794 C CA . ARG A 1 106 ? 10.357 -9.697 -31.412 1.00 92.00 106 ARG A CA 1
ATOM 795 C C . ARG A 1 106 ? 11.033 -10.520 -30.316 1.00 92.00 106 ARG A C 1
ATOM 797 O O . ARG A 1 106 ? 10.448 -10.691 -29.248 1.00 92.00 106 ARG A O 1
ATOM 804 N N . ARG A 1 107 ? 12.256 -11.005 -30.546 1.00 93.44 107 ARG A N 1
ATOM 805 C CA . ARG A 1 107 ? 13.050 -11.725 -29.538 1.00 93.44 107 ARG A CA 1
ATOM 806 C C . ARG A 1 107 ? 13.328 -10.847 -28.317 1.00 93.44 107 ARG A C 1
ATOM 808 O O . ARG A 1 107 ? 13.114 -11.295 -27.192 1.00 93.44 107 ARG A O 1
ATOM 815 N N . LEU A 1 108 ? 13.767 -9.606 -28.536 1.00 91.69 108 LEU A N 1
ATOM 816 C CA . LEU A 1 108 ? 14.017 -8.638 -27.463 1.00 91.69 108 LEU A CA 1
ATOM 817 C C . LEU A 1 108 ? 12.731 -8.304 -26.698 1.00 91.69 108 LEU A C 1
ATOM 819 O O . LEU A 1 108 ? 12.720 -8.343 -25.472 1.00 91.69 108 LEU A O 1
ATOM 823 N N . TYR A 1 109 ? 11.627 -8.071 -27.410 1.00 90.69 109 TYR A N 1
ATOM 824 C CA . TYR A 1 109 ? 10.315 -7.841 -26.806 1.00 90.69 109 TYR A CA 1
ATOM 825 C C . TYR A 1 109 ? 9.890 -8.991 -25.883 1.00 90.69 109 TYR A C 1
ATOM 827 O O . TYR A 1 109 ? 9.523 -8.750 -24.736 1.00 90.69 109 TYR A O 1
ATOM 835 N N . LEU A 1 110 ? 9.985 -10.242 -26.348 1.00 90.56 110 LEU A N 1
ATOM 836 C CA . LEU A 1 110 ? 9.618 -11.410 -25.542 1.00 90.56 110 LEU A CA 1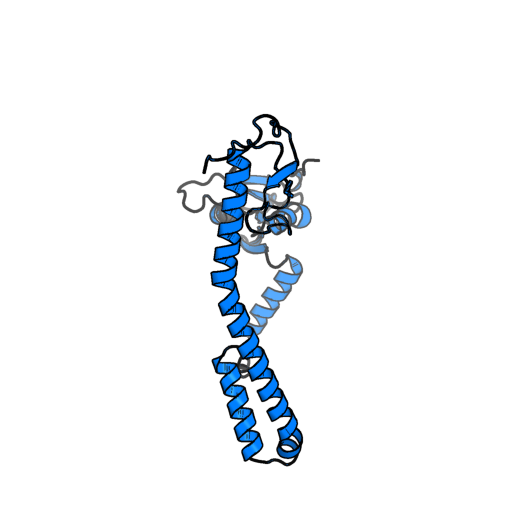
ATOM 837 C C . LEU A 1 110 ? 10.516 -11.576 -24.311 1.00 90.56 110 LEU A C 1
ATOM 839 O O . LEU A 1 110 ? 10.015 -11.950 -23.255 1.00 90.56 110 LEU A O 1
ATOM 843 N N . SER A 1 111 ? 11.807 -11.248 -24.413 1.00 89.19 111 SER A N 1
ATOM 844 C CA . SER A 1 111 ? 12.701 -11.244 -23.249 1.00 89.19 111 SER A CA 1
ATOM 845 C C . SER A 1 111 ? 12.271 -10.225 -22.191 1.00 89.19 111 SER A C 1
ATOM 847 O O . SER A 1 111 ? 12.305 -10.532 -21.004 1.00 89.19 111 SER A O 1
ATOM 849 N N . LEU A 1 112 ? 11.844 -9.024 -22.597 1.00 90.38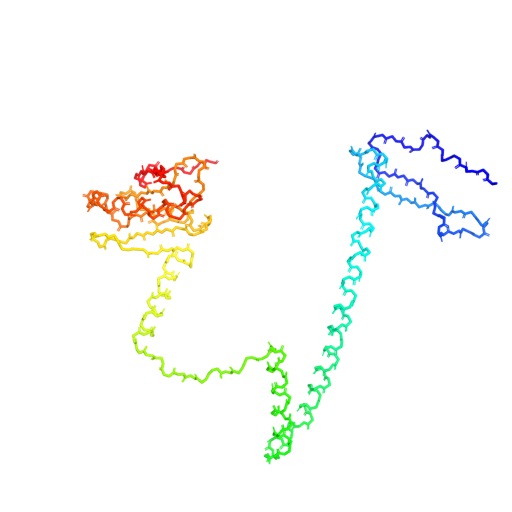 112 LEU A N 1
ATOM 850 C CA . LEU A 1 112 ? 11.370 -7.994 -21.663 1.00 90.38 112 LEU A CA 1
ATOM 851 C C . LEU A 1 112 ? 10.039 -8.380 -21.001 1.00 90.38 112 LEU A C 1
ATOM 853 O O . LEU A 1 112 ? 9.778 -7.984 -19.864 1.00 90.38 112 LEU A O 1
ATOM 857 N N . VAL A 1 113 ? 9.201 -9.147 -21.702 1.00 89.75 113 VAL A N 1
ATOM 858 C CA . VAL A 1 113 ? 7.970 -9.717 -21.140 1.00 89.75 113 VAL A CA 1
ATOM 859 C C . VAL A 1 113 ? 8.283 -10.800 -20.108 1.00 89.75 113 VAL A C 1
ATOM 861 O O . VAL A 1 113 ? 7.699 -10.775 -19.028 1.00 89.75 113 VAL A O 1
ATOM 864 N N . ASP A 1 114 ? 9.204 -11.719 -20.411 1.00 89.31 114 ASP A N 1
ATOM 865 C CA . ASP A 1 114 ? 9.621 -12.794 -19.494 1.00 89.31 114 ASP A CA 1
ATOM 866 C C . ASP A 1 114 ? 10.218 -12.233 -18.190 1.00 89.31 114 ASP A C 1
ATOM 868 O O . ASP A 1 114 ? 9.921 -12.704 -17.095 1.00 89.31 114 ASP A O 1
ATOM 872 N N . GLU A 1 115 ? 10.967 -11.131 -18.293 1.00 87.19 115 GLU A N 1
ATOM 873 C CA . GLU A 1 115 ? 11.503 -10.380 -17.148 1.00 87.19 115 GLU A CA 1
ATOM 874 C C . GLU A 1 115 ? 10.443 -9.549 -16.395 1.00 87.19 115 GLU A C 1
ATOM 876 O O . GLU A 1 115 ? 10.739 -8.964 -15.352 1.00 87.19 115 GLU A O 1
ATOM 881 N N . GLY A 1 116 ? 9.209 -9.471 -16.905 1.00 88.62 116 GLY A N 1
ATOM 882 C CA . GLY A 1 116 ? 8.113 -8.712 -16.297 1.00 88.62 116 GLY A CA 1
ATOM 883 C C . GLY A 1 116 ? 8.242 -7.190 -16.423 1.00 88.62 116 GLY A C 1
ATOM 884 O O . GLY A 1 116 ? 7.552 -6.456 -15.716 1.00 88.62 116 GLY A O 1
ATOM 885 N N . LEU A 1 117 ? 9.112 -6.699 -17.312 1.00 87.81 117 LEU A N 1
ATOM 886 C CA . LEU A 1 117 ? 9.326 -5.265 -17.550 1.00 87.81 117 LEU A CA 1
ATOM 887 C C . LEU A 1 117 ? 8.241 -4.662 -18.443 1.00 87.81 117 LEU A C 1
ATOM 889 O O . LEU A 1 117 ? 7.926 -3.477 -18.333 1.00 87.81 117 LEU A O 1
ATOM 893 N N . ILE A 1 118 ? 7.675 -5.477 -19.336 1.00 88.50 118 ILE A N 1
ATOM 894 C CA . ILE A 1 118 ? 6.608 -5.087 -20.255 1.00 88.50 118 ILE A CA 1
ATOM 895 C C . ILE A 1 118 ? 5.477 -6.103 -20.143 1.00 88.50 118 ILE A C 1
ATOM 897 O O . ILE A 1 118 ? 5.697 -7.310 -20.181 1.00 88.50 118 ILE A O 1
ATOM 901 N N . ARG A 1 119 ? 4.240 -5.617 -20.037 1.00 86.94 119 ARG A N 1
ATOM 902 C CA . ARG A 1 119 ? 3.049 -6.463 -20.137 1.00 86.94 119 ARG A CA 1
ATOM 903 C C . ARG A 1 119 ? 2.659 -6.586 -21.606 1.00 86.94 119 ARG A C 1
ATOM 905 O O . ARG A 1 119 ? 2.599 -5.575 -22.307 1.00 86.94 119 ARG A O 1
ATOM 912 N N . ILE A 1 120 ? 2.363 -7.803 -22.062 1.00 81.50 120 ILE A N 1
ATOM 913 C CA . ILE A 1 120 ? 1.701 -7.985 -23.357 1.00 81.50 120 ILE A CA 1
ATOM 914 C C . ILE A 1 120 ? 0.338 -7.292 -23.255 1.00 81.50 120 ILE A C 1
ATOM 916 O O . ILE A 1 120 ? -0.412 -7.629 -22.335 1.00 81.50 120 ILE A O 1
ATOM 920 N N . PRO A 1 121 ? 0.025 -6.317 -24.129 1.00 73.69 121 PRO A N 1
ATOM 921 C CA . PRO A 1 121 ? -1.303 -5.730 -24.166 1.00 73.69 121 PRO A CA 1
ATOM 922 C C . PRO A 1 121 ? -2.317 -6.859 -24.293 1.00 73.69 121 PRO A C 1
ATOM 924 O O . PRO A 1 121 ? -2.223 -7.679 -25.209 1.00 73.69 121 PRO A O 1
ATOM 927 N N . GLU A 1 122 ? -3.244 -6.934 -23.343 1.00 67.50 122 GLU A N 1
ATOM 928 C CA . GLU A 1 122 ? -4.383 -7.820 -23.521 1.00 67.50 122 GLU A CA 1
ATOM 929 C C . GLU A 1 122 ? -5.123 -7.336 -24.769 1.00 67.50 122 GLU A C 1
ATOM 931 O O . GLU A 1 122 ? -5.259 -6.120 -24.949 1.00 67.50 122 GLU A O 1
ATOM 936 N N . PRO A 1 123 ? -5.531 -8.246 -25.671 1.00 63.03 123 PRO A N 1
ATOM 937 C CA . PRO A 1 123 ? -6.407 -7.847 -26.757 1.00 63.03 123 PRO A CA 1
ATOM 938 C C . PRO A 1 123 ? -7.601 -7.129 -26.128 1.00 63.03 123 PRO A C 1
ATOM 940 O O . PRO A 1 123 ? -8.131 -7.616 -25.129 1.00 63.03 123 PRO A O 1
ATOM 943 N N . GLU A 1 124 ? -7.978 -5.969 -26.671 1.00 57.19 124 GLU A N 1
ATOM 944 C CA . GLU A 1 124 ? -9.212 -5.281 -26.294 1.00 57.19 124 GLU A CA 1
ATOM 945 C C . GLU A 1 124 ? -10.368 -6.252 -26.557 1.00 57.19 124 GLU A C 1
ATOM 947 O O . GLU A 1 124 ? -10.864 -6.379 -27.674 1.00 57.19 124 GLU A O 1
ATOM 952 N N . SER A 1 125 ? -10.737 -7.030 -25.542 1.00 58.94 125 SER A N 1
ATOM 953 C CA . SER A 1 125 ? -11.975 -7.785 -25.543 1.00 58.94 125 SER A CA 1
ATOM 954 C C . SER A 1 125 ? -13.091 -6.757 -25.596 1.00 58.94 125 SER A C 1
ATOM 956 O O . SER A 1 125 ? -13.082 -5.830 -24.786 1.00 58.94 125 SER A O 1
ATOM 958 N N . GLU A 1 126 ? -14.026 -6.911 -26.532 1.00 60.62 126 GLU A N 1
ATOM 959 C CA . GLU A 1 126 ? -15.277 -6.155 -26.532 1.00 60.62 126 GLU A CA 1
ATOM 960 C C . GLU A 1 126 ? -15.931 -6.352 -25.154 1.00 60.62 126 GLU A C 1
ATOM 962 O O . GLU A 1 126 ? -16.460 -7.423 -24.865 1.00 60.62 126 GLU A O 1
ATOM 967 N N . GLU A 1 127 ? -15.773 -5.375 -24.254 1.00 58.12 127 GLU A N 1
ATOM 968 C CA . GLU A 1 127 ? -16.307 -5.458 -22.894 1.00 58.12 127 GLU A CA 1
ATOM 969 C C . GLU A 1 127 ? -17.829 -5.607 -22.980 1.00 58.12 127 GLU A C 1
ATOM 971 O O . GLU A 1 127 ? -18.488 -4.863 -23.714 1.00 58.12 127 GLU A O 1
ATOM 976 N N . ASP A 1 128 ? -18.384 -6.570 -22.238 1.00 73.88 128 ASP A N 1
ATOM 977 C CA . ASP A 1 128 ? -19.829 -6.764 -22.152 1.00 73.88 128 ASP A CA 1
ATOM 978 C C . ASP A 1 128 ? -20.488 -5.426 -21.743 1.00 73.88 128 ASP A C 1
ATOM 980 O O . ASP A 1 128 ? -20.035 -4.791 -20.778 1.00 73.88 128 ASP A O 1
ATOM 984 N N . PRO A 1 129 ? -21.529 -4.950 -22.459 1.00 75.12 129 PRO A N 1
ATOM 985 C CA . PRO A 1 129 ? -22.224 -3.708 -22.129 1.00 75.12 129 PRO A CA 1
ATOM 986 C C . PRO A 1 129 ? -22.650 -3.597 -20.659 1.00 75.12 129 PRO A C 1
ATOM 988 O O . PRO A 1 129 ? -22.695 -2.485 -20.123 1.00 75.12 129 PRO A O 1
ATOM 991 N N . GLU A 1 130 ? -22.952 -4.721 -20.002 1.00 73.38 130 GLU A N 1
ATOM 992 C CA . GLU A 1 130 ? -23.312 -4.759 -18.583 1.00 73.38 130 GLU A CA 1
ATOM 993 C C . GLU A 1 130 ? -22.106 -4.461 -17.675 1.00 73.38 130 GLU A C 1
ATOM 995 O O . GLU A 1 130 ? -22.190 -3.595 -16.798 1.00 73.38 130 GLU A O 1
ATOM 1000 N N . GLU A 1 131 ? -20.946 -5.067 -17.948 1.00 73.31 131 GLU A N 1
ATOM 1001 C CA . GLU A 1 131 ? -19.705 -4.823 -17.200 1.00 73.31 131 GLU A CA 1
ATOM 1002 C C . GLU A 1 131 ? -19.178 -3.397 -17.407 1.00 73.31 131 GLU A C 1
ATOM 1004 O O . GLU A 1 131 ? -18.699 -2.756 -16.463 1.00 73.31 131 GLU A O 1
ATOM 1009 N N . ALA A 1 132 ? -19.298 -2.859 -18.625 1.00 75.69 132 ALA A N 1
ATOM 1010 C CA . ALA A 1 132 ? -18.934 -1.478 -18.931 1.00 75.69 132 ALA A CA 1
ATOM 1011 C C . ALA A 1 132 ? -19.835 -0.476 -18.184 1.00 75.69 132 ALA A C 1
ATOM 1013 O O . ALA A 1 132 ? -19.354 0.526 -17.634 1.00 75.69 132 ALA A O 1
ATOM 1014 N N . ALA A 1 133 ? -21.142 -0.753 -18.110 1.00 76.88 133 ALA A N 1
ATOM 1015 C CA . ALA A 1 133 ? -22.089 0.056 -17.349 1.00 76.88 133 ALA A CA 1
ATOM 1016 C C . ALA A 1 133 ? -21.804 0.002 -15.839 1.00 76.88 133 ALA A C 1
ATOM 1018 O O . ALA A 1 133 ? -21.826 1.048 -15.178 1.00 76.88 133 ALA A O 1
ATOM 1019 N N . GLU A 1 134 ? -21.479 -1.175 -15.298 1.00 77.81 134 GLU A N 1
ATOM 1020 C CA . GLU A 1 134 ? -21.104 -1.344 -13.893 1.00 77.81 134 GLU A CA 1
ATOM 1021 C C . GLU A 1 134 ? -19.811 -0.584 -13.562 1.00 77.81 134 GLU A C 1
ATOM 1023 O O . GLU A 1 134 ? -19.760 0.171 -12.583 1.00 77.81 134 GLU A O 1
ATOM 1028 N N . ARG A 1 135 ? -18.782 -0.682 -14.416 1.00 78.44 135 ARG A N 1
ATOM 1029 C CA . ARG A 1 135 ? -17.524 0.061 -14.241 1.00 78.44 135 ARG A CA 1
ATOM 1030 C C . ARG A 1 135 ? -17.737 1.569 -14.282 1.00 78.44 135 ARG A C 1
ATOM 1032 O O . ARG A 1 135 ? -17.233 2.282 -13.411 1.00 78.44 135 ARG A O 1
ATOM 1039 N N . ALA A 1 136 ? -18.529 2.056 -15.237 1.00 81.56 136 ALA A N 1
ATOM 1040 C CA . ALA A 1 136 ? -18.875 3.470 -15.342 1.00 81.56 136 ALA A CA 1
ATOM 1041 C C . ALA A 1 136 ? -19.685 3.957 -14.125 1.00 81.56 136 ALA A C 1
ATOM 1043 O O . ALA A 1 136 ? -19.495 5.084 -13.653 1.00 81.56 136 ALA A O 1
ATOM 1044 N N . ALA A 1 137 ? -20.576 3.123 -13.583 1.00 79.25 137 ALA A N 1
ATOM 1045 C CA . ALA A 1 137 ? -21.306 3.420 -12.354 1.00 79.25 137 ALA A CA 1
ATOM 1046 C C . ALA A 1 137 ? -20.364 3.483 -11.140 1.00 79.25 137 ALA A C 1
ATOM 1048 O O . ALA A 1 137 ? -20.433 4.435 -10.355 1.00 79.25 137 ALA A O 1
ATOM 1049 N N . LEU A 1 138 ? -19.435 2.530 -11.021 1.00 77.81 138 LEU A N 1
ATOM 1050 C CA . LEU A 1 138 ? -18.432 2.495 -9.960 1.00 77.81 138 LEU A CA 1
ATOM 1051 C C . LEU A 1 138 ? -17.490 3.705 -10.028 1.00 77.81 138 LEU A C 1
ATOM 1053 O O . LEU A 1 138 ? -17.159 4.291 -8.998 1.00 77.81 138 LEU A O 1
ATOM 1057 N N . GLU A 1 139 ? -17.083 4.124 -11.225 1.00 83.81 139 GLU A N 1
ATOM 1058 C CA . GLU A 1 139 ? -16.245 5.308 -11.418 1.00 83.81 139 GLU A CA 1
ATOM 1059 C C . GLU A 1 139 ? -16.983 6.598 -11.033 1.00 83.81 139 GLU A C 1
ATOM 1061 O O . GLU A 1 139 ? -16.445 7.426 -10.290 1.00 83.81 139 GLU A O 1
ATOM 1066 N N . LYS A 1 140 ? -18.250 6.748 -11.447 1.00 83.69 140 LYS A N 1
ATOM 1067 C CA . LYS A 1 140 ? -19.104 7.868 -11.016 1.00 83.69 140 LYS A CA 1
ATOM 1068 C C . LYS A 1 140 ? -19.241 7.916 -9.493 1.00 83.69 140 LYS A C 1
ATOM 1070 O O . LYS A 1 140 ? -19.157 8.998 -8.909 1.00 83.69 140 LYS A O 1
ATOM 1075 N N . LEU A 1 141 ? -19.410 6.765 -8.844 1.00 78.00 141 LEU A N 1
ATOM 1076 C CA . LEU A 1 141 ? -19.497 6.663 -7.386 1.00 78.00 141 LEU A CA 1
ATOM 1077 C C . LEU A 1 141 ? -18.172 7.022 -6.700 1.00 78.00 141 LEU A C 1
ATOM 1079 O O . LEU A 1 141 ? -18.175 7.843 -5.781 1.00 78.00 141 LEU A O 1
ATOM 1083 N N . LYS A 1 142 ? -17.038 6.505 -7.190 1.00 83.44 142 LYS A N 1
ATOM 1084 C CA . LYS A 1 142 ? -15.694 6.867 -6.701 1.00 83.44 142 LYS A CA 1
ATOM 1085 C C . LYS A 1 142 ? -15.434 8.364 -6.830 1.00 83.44 142 LYS A C 1
ATOM 1087 O O . LYS A 1 142 ? -14.868 8.965 -5.921 1.00 83.44 142 LYS A O 1
ATOM 1092 N N . LYS A 1 143 ? -15.882 8.983 -7.923 1.00 85.62 143 LYS A N 1
ATOM 1093 C CA . LYS A 1 143 ? -15.785 10.433 -8.124 1.00 85.62 143 LYS A CA 1
ATOM 1094 C C . LYS A 1 143 ? -16.675 11.213 -7.151 1.00 85.62 143 LYS A C 1
ATOM 1096 O O . LYS A 1 143 ? -16.268 12.270 -6.678 1.00 85.62 143 LYS A O 1
ATOM 1101 N N . LYS A 1 144 ? -17.865 10.695 -6.834 1.00 84.19 144 LYS A N 1
ATOM 1102 C CA . LYS A 1 144 ? -18.832 11.340 -5.933 1.00 84.19 144 LYS A CA 1
ATOM 1103 C C . LYS A 1 144 ? -18.404 11.279 -4.462 1.00 84.19 144 LYS A C 1
ATOM 1105 O O . LYS A 1 144 ? -18.392 12.310 -3.795 1.00 84.19 144 LYS A O 1
ATOM 1110 N N . TYR A 1 145 ? -18.033 10.101 -3.963 1.00 85.88 145 TYR A N 1
ATOM 1111 C CA . TYR A 1 145 ? -17.803 9.865 -2.527 1.00 85.88 145 TYR A CA 1
ATOM 1112 C C . TYR A 1 145 ? -16.341 9.603 -2.154 1.00 85.88 145 TYR A C 1
ATOM 1114 O O . TYR A 1 145 ? -15.967 9.705 -0.986 1.00 85.88 145 TYR A O 1
ATOM 1122 N N . GLY A 1 146 ? -15.473 9.377 -3.139 1.00 87.00 146 GLY A N 1
ATOM 1123 C CA . GLY A 1 146 ? -14.080 8.987 -2.934 1.00 87.00 146 GLY A CA 1
ATOM 1124 C C . GLY A 1 146 ? -13.888 7.472 -2.989 1.00 87.00 146 GLY A C 1
ATOM 1125 O O . GLY A 1 146 ? -14.813 6.695 -2.782 1.00 87.00 146 GLY A O 1
ATOM 1126 N N . LYS A 1 147 ? -12.654 7.048 -3.277 1.00 87.94 147 LYS A N 1
ATOM 1127 C CA . LYS A 1 147 ? -12.285 5.632 -3.456 1.00 87.94 147 LYS A CA 1
ATOM 1128 C C . LYS A 1 147 ? -12.360 4.780 -2.181 1.00 87.94 147 LYS A C 1
ATOM 1130 O O . LYS A 1 147 ? -12.445 3.564 -2.283 1.00 87.94 147 LYS A O 1
ATOM 1135 N N . ASP A 1 148 ? -12.300 5.419 -1.014 1.00 91.88 148 ASP A N 1
ATOM 1136 C CA . ASP A 1 148 ? -12.194 4.759 0.292 1.00 91.88 148 ASP A CA 1
ATOM 1137 C C . ASP A 1 148 ? -13.521 4.794 1.074 1.00 91.88 148 ASP A C 1
ATOM 1139 O O . ASP A 1 148 ? -13.527 4.578 2.285 1.00 91.88 148 ASP A O 1
ATOM 1143 N N . VAL A 1 149 ? -14.637 5.097 0.404 1.00 94.88 149 VAL A N 1
ATOM 1144 C CA . VAL A 1 149 ? -15.986 5.053 0.980 1.00 94.88 149 VAL A CA 1
ATOM 1145 C C . VAL A 1 149 ? -16.746 3.902 0.331 1.00 94.88 149 VAL A C 1
ATOM 1147 O O . VAL A 1 149 ? -17.014 3.936 -0.870 1.00 94.88 149 VAL A O 1
ATOM 1150 N N . ASP A 1 150 ? -17.084 2.893 1.129 1.00 93.69 150 ASP A N 1
ATOM 1151 C CA . ASP A 1 150 ? -17.952 1.798 0.707 1.00 93.69 150 ASP A CA 1
ATOM 1152 C C . ASP A 1 150 ? -19.417 2.247 0.740 1.00 93.69 150 ASP A C 1
ATOM 1154 O O . ASP A 1 150 ? -19.817 3.088 1.554 1.00 93.69 150 ASP A O 1
ATOM 1158 N N . ARG A 1 151 ? -20.217 1.678 -0.164 1.00 93.00 151 ARG A N 1
ATOM 1159 C CA . ARG A 1 151 ? -21.634 1.992 -0.336 1.00 93.00 151 ARG A CA 1
ATOM 1160 C C . ARG A 1 151 ? -22.463 0.724 -0.238 1.00 93.00 151 ARG A C 1
ATOM 1162 O O . ARG A 1 151 ? -22.182 -0.257 -0.920 1.00 93.00 151 ARG A O 1
ATOM 1169 N N . PHE A 1 152 ? -23.535 0.808 0.529 1.00 95.50 152 PHE A N 1
ATOM 1170 C CA . PHE A 1 152 ? -24.528 -0.242 0.684 1.00 95.50 152 PHE A CA 1
ATOM 1171 C C . PHE A 1 152 ? -25.927 0.332 0.461 1.00 95.50 152 PHE A C 1
ATOM 1173 O O . PHE A 1 152 ? -26.115 1.550 0.385 1.00 95.50 152 PHE A O 1
ATOM 1180 N N . VAL A 1 153 ? -26.905 -0.558 0.340 1.00 95.81 153 VAL A N 1
ATOM 1181 C CA . VAL A 1 153 ? -28.322 -0.210 0.242 1.00 95.81 153 VAL A CA 1
ATOM 1182 C C . VAL A 1 153 ? -29.027 -0.878 1.414 1.00 95.81 153 VAL A C 1
ATOM 1184 O O . VAL A 1 153 ? -28.882 -2.085 1.596 1.00 95.81 153 VAL A O 1
ATOM 1187 N N . SER A 1 154 ? -29.719 -0.087 2.230 1.00 95.81 154 SER A N 1
ATOM 1188 C CA . SER A 1 154 ? -30.500 -0.588 3.360 1.00 95.81 154 SER A CA 1
ATOM 1189 C C . SER A 1 154 ? -31.743 -1.356 2.880 1.00 95.81 154 SER A C 1
ATOM 1191 O O . SER A 1 154 ? -32.121 -1.215 1.712 1.00 95.81 154 SER A O 1
ATOM 1193 N N . PRO A 1 155 ? -32.414 -2.140 3.744 1.00 95.81 155 PRO A N 1
ATOM 1194 C CA . PRO A 1 155 ? -33.652 -2.843 3.392 1.00 95.81 155 PRO A CA 1
ATOM 1195 C C . PRO A 1 155 ? -34.733 -1.937 2.780 1.00 95.81 155 PRO A C 1
ATOM 1197 O O . PRO A 1 155 ? -35.362 -2.317 1.793 1.00 95.81 155 PRO A O 1
ATOM 1200 N N . SER A 1 156 ? -34.882 -0.706 3.281 1.00 93.81 156 SER A N 1
ATOM 1201 C CA . SER A 1 156 ? -35.814 0.293 2.729 1.00 93.81 156 SER A CA 1
ATOM 1202 C C . SER A 1 156 ? -35.304 1.009 1.468 1.00 93.81 156 SER A C 1
ATOM 1204 O O . SER A 1 156 ? -35.963 1.913 0.954 1.00 93.81 156 SER A O 1
ATOM 1206 N N . GLY A 1 157 ? -34.131 0.638 0.948 1.00 93.75 157 GLY A N 1
ATOM 1207 C CA . GLY A 1 157 ? -33.555 1.201 -0.275 1.00 93.75 157 GLY A CA 1
ATOM 1208 C C . GLY A 1 157 ? -32.711 2.463 -0.073 1.00 93.75 157 GLY A C 1
ATOM 1209 O O . GLY A 1 157 ? -32.342 3.110 -1.058 1.00 93.75 157 GLY A O 1
ATOM 1210 N N . PHE A 1 158 ? -32.386 2.839 1.167 1.00 95.81 158 PHE A N 1
ATOM 1211 C CA . PHE A 1 158 ? -31.571 4.022 1.435 1.00 95.81 158 PHE A CA 1
ATOM 1212 C C . PHE A 1 158 ? -30.085 3.739 1.232 1.00 95.81 158 PHE A C 1
ATOM 1214 O O . PHE A 1 158 ? -29.582 2.652 1.501 1.00 95.81 158 PHE A O 1
ATOM 1221 N N . GLU A 1 159 ? -29.353 4.742 0.757 1.00 95.50 159 GLU A N 1
ATOM 1222 C CA . GLU A 1 159 ? -27.907 4.636 0.592 1.00 95.50 159 GLU A CA 1
ATOM 1223 C C . GLU A 1 159 ? -27.215 4.687 1.961 1.00 95.50 159 GLU A C 1
ATOM 1225 O O . GLU A 1 159 ? -27.433 5.614 2.734 1.00 95.50 159 GLU A O 1
ATOM 1230 N N . VAL A 1 160 ? -26.349 3.718 2.249 1.00 97.44 160 VAL A N 1
ATOM 1231 C CA . VAL A 1 160 ? -25.536 3.676 3.471 1.00 97.44 160 VAL A CA 1
ATOM 1232 C C . VAL A 1 160 ? -24.071 3.808 3.081 1.00 97.44 160 VAL A C 1
ATOM 1234 O O . VAL A 1 160 ? -23.599 3.099 2.193 1.00 97.44 160 VAL A O 1
ATOM 1237 N N . LEU A 1 161 ? -23.350 4.726 3.719 1.00 97.56 161 LEU A N 1
ATOM 1238 C CA . LEU A 1 161 ? -21.953 5.033 3.406 1.00 97.56 161 LEU A CA 1
ATOM 1239 C C . LEU A 1 161 ? -21.055 4.665 4.584 1.00 97.56 161 LEU A C 1
ATOM 1241 O O . LEU A 1 161 ? -21.370 5.042 5.710 1.00 97.56 161 LEU A O 1
ATOM 1245 N N . ALA A 1 162 ? -19.931 3.991 4.328 1.00 97.69 162 ALA A N 1
ATOM 1246 C CA . ALA A 1 162 ? -18.967 3.575 5.348 1.00 97.69 162 ALA A CA 1
ATOM 1247 C C . ALA A 1 162 ? -17.525 3.933 4.952 1.00 97.69 162 ALA A C 1
ATOM 1249 O O . ALA A 1 162 ? -17.072 3.613 3.854 1.00 97.69 162 ALA A O 1
ATOM 1250 N N . GLY A 1 163 ? -16.776 4.587 5.840 1.00 96.62 163 GLY A N 1
ATOM 1251 C CA . GLY A 1 163 ? -15.377 4.945 5.576 1.00 96.62 163 GLY A CA 1
ATOM 1252 C C . GLY A 1 163 ? -14.413 3.777 5.816 1.00 96.62 163 GLY A C 1
ATOM 1253 O O . GLY A 1 163 ? -14.455 3.138 6.861 1.00 96.62 163 GLY A O 1
ATOM 1254 N N . ARG A 1 164 ? -13.496 3.495 4.884 1.00 92.62 164 ARG A N 1
ATOM 1255 C CA . ARG A 1 164 ? -12.475 2.429 5.022 1.00 92.62 164 ARG A CA 1
ATOM 1256 C C . ARG A 1 164 ? -11.163 2.886 5.656 1.00 92.62 164 ARG A C 1
ATOM 1258 O O . ARG A 1 164 ? -10.324 2.060 6.009 1.00 92.62 164 ARG A O 1
ATOM 1265 N N . SER A 1 165 ? -10.945 4.192 5.742 1.00 93.56 165 SER A N 1
ATOM 1266 C CA . SER A 1 165 ? -9.710 4.810 6.228 1.00 93.56 165 SER A CA 1
ATOM 1267 C C . SER A 1 165 ? -10.029 5.958 7.182 1.00 93.56 165 SER A C 1
ATOM 1269 O O . SER A 1 165 ? -11.153 6.451 7.200 1.00 93.56 165 SER A O 1
ATOM 1271 N N . SER A 1 166 ? -9.039 6.426 7.951 1.00 92.12 166 SER A N 1
ATOM 1272 C CA . SER A 1 166 ? -9.226 7.579 8.850 1.00 92.12 166 SER A CA 1
ATOM 1273 C C . SER A 1 166 ? -9.712 8.817 8.091 1.00 92.12 166 SER A C 1
ATOM 1275 O O . SER A 1 166 ? -10.643 9.486 8.524 1.00 92.12 166 SER A O 1
ATOM 1277 N N . THR A 1 167 ? -9.134 9.085 6.917 1.00 93.25 167 THR A N 1
ATOM 1278 C CA . THR A 1 167 ? -9.534 10.208 6.059 1.00 93.25 167 THR A CA 1
ATOM 1279 C C . THR A 1 167 ? -10.956 10.033 5.525 1.00 93.25 167 THR A C 1
ATOM 1281 O O . THR A 1 167 ? -11.737 10.981 5.524 1.00 93.25 167 THR A O 1
ATOM 1284 N N . ALA A 1 168 ? -11.327 8.819 5.105 1.00 94.38 168 ALA A N 1
ATOM 1285 C CA . ALA A 1 168 ? -12.691 8.539 4.666 1.00 94.38 168 ALA A CA 1
ATOM 1286 C C . ALA A 1 168 ? -13.701 8.636 5.820 1.00 94.38 168 ALA A C 1
ATOM 1288 O O . ALA A 1 168 ? -14.794 9.148 5.616 1.00 94.38 168 ALA A O 1
ATOM 1289 N N . ASN A 1 169 ? -13.335 8.210 7.031 1.00 96.12 169 ASN A N 1
ATOM 1290 C CA . ASN A 1 169 ? -14.168 8.330 8.228 1.00 96.12 169 ASN A CA 1
ATOM 1291 C C . ASN A 1 169 ? -14.455 9.793 8.575 1.00 96.12 169 ASN A C 1
ATOM 1293 O O . ASN A 1 169 ? -15.606 10.150 8.831 1.00 96.12 169 ASN A O 1
ATOM 1297 N N . GLU A 1 170 ? -13.435 10.654 8.541 1.00 94.88 170 GLU A N 1
ATOM 1298 C CA . GLU A 1 170 ? -13.622 12.097 8.722 1.00 94.88 170 GLU A CA 1
ATOM 1299 C C . GLU A 1 170 ? -14.595 12.656 7.686 1.00 94.88 170 GLU A C 1
ATOM 1301 O O . GLU A 1 170 ? -15.533 13.368 8.039 1.00 94.88 170 GLU A O 1
ATOM 1306 N N . ARG A 1 171 ? -14.428 12.263 6.423 1.00 94.88 171 ARG A N 1
ATOM 1307 C CA . ARG A 1 171 ? -15.303 12.693 5.336 1.00 94.88 171 ARG A CA 1
ATOM 1308 C C . ARG A 1 171 ? -16.742 12.216 5.516 1.00 94.88 171 ARG A C 1
ATOM 1310 O O . ARG A 1 171 ? -17.673 13.006 5.383 1.00 94.88 171 ARG A O 1
ATOM 1317 N N . VAL A 1 172 ? -16.936 10.945 5.867 1.00 96.62 172 VAL A N 1
ATOM 1318 C CA . VAL A 1 172 ? -18.263 10.390 6.158 1.00 96.62 172 VAL A CA 1
ATOM 1319 C C . VAL A 1 172 ? -18.939 11.189 7.267 1.00 96.62 172 VAL A C 1
ATOM 1321 O O . VAL A 1 172 ? -20.094 11.569 7.126 1.00 96.62 172 VAL A O 1
ATOM 1324 N N . THR A 1 173 ? -18.201 11.520 8.321 1.00 96.12 173 THR A N 1
ATOM 1325 C CA . THR A 1 173 ? -18.725 12.200 9.518 1.00 96.12 173 THR A CA 1
ATOM 1326 C C . THR A 1 173 ? -19.064 13.658 9.269 1.00 96.12 173 THR A C 1
ATOM 1328 O O . THR A 1 173 ? -20.119 14.117 9.688 1.00 96.12 173 THR A O 1
ATOM 1331 N N . TRP A 1 174 ? -18.170 14.391 8.604 1.00 94.94 174 TRP A N 1
ATOM 1332 C CA . TRP A 1 174 ? -18.247 15.851 8.541 1.00 94.94 174 TRP A CA 1
ATOM 1333 C C . TRP A 1 174 ? -18.759 16.388 7.202 1.00 94.94 174 TRP A C 1
ATOM 1335 O O . TRP A 1 174 ? -19.278 17.499 7.168 1.00 94.94 174 TRP A O 1
ATOM 1345 N N . GLU A 1 175 ? -18.635 15.628 6.110 1.00 93.62 175 GLU A N 1
ATOM 1346 C CA . GLU A 1 175 ? -19.081 16.057 4.775 1.00 93.62 175 GLU A CA 1
ATOM 1347 C C . GLU A 1 175 ? -20.308 15.283 4.278 1.00 93.62 175 GLU A C 1
ATOM 1349 O O . GLU A 1 175 ? -21.176 15.858 3.622 1.00 93.62 175 GLU A O 1
ATOM 1354 N N . LEU A 1 176 ? -20.377 13.971 4.540 1.00 94.38 176 LEU A N 1
ATOM 1355 C CA . LEU A 1 176 ? -21.399 13.099 3.944 1.00 94.38 176 LEU A CA 1
ATOM 1356 C C . LEU A 1 176 ? -22.575 12.792 4.877 1.00 94.38 176 LEU A C 1
ATOM 1358 O O . LEU A 1 176 ? -23.631 12.394 4.389 1.00 94.38 176 LEU A O 1
ATOM 1362 N N . THR A 1 177 ? -22.439 12.980 6.185 1.00 96.25 177 THR A N 1
ATOM 1363 C CA . THR A 1 177 ? -23.550 12.814 7.131 1.00 96.25 177 THR A CA 1
ATOM 1364 C C . THR A 1 177 ? -24.436 14.058 7.089 1.00 96.25 177 THR A C 1
ATOM 1366 O O . THR A 1 177 ? -23.950 15.183 7.205 1.00 96.25 177 THR A O 1
ATOM 1369 N N . TRP A 1 178 ? -25.746 13.878 6.912 1.00 95.62 178 TRP A N 1
ATOM 1370 C CA . TRP A 1 178 ? -26.711 14.976 6.998 1.00 95.62 178 TRP A CA 1
ATOM 1371 C C . TRP A 1 178 ? -27.082 15.295 8.454 1.00 95.62 178 TRP A C 1
ATOM 1373 O O . TRP A 1 178 ? -27.091 14.387 9.289 1.00 95.62 178 TRP A O 1
ATOM 1383 N N . PRO A 1 179 ? -27.452 16.550 8.778 1.00 94.25 179 PRO A N 1
ATOM 1384 C CA . PRO A 1 179 ? -27.829 16.939 10.139 1.00 94.25 179 PRO A CA 1
ATOM 1385 C C . PRO A 1 179 ? -28.948 16.085 10.755 1.00 94.25 179 PRO A C 1
ATOM 1387 O O . PRO A 1 179 ? -28.929 15.819 11.953 1.00 94.25 179 PRO A O 1
ATOM 1390 N N . ASP A 1 180 ? -29.906 15.662 9.936 1.00 95.38 180 ASP A N 1
ATOM 1391 C CA . ASP A 1 180 ? -31.095 14.880 10.278 1.00 95.38 180 ASP A CA 1
ATOM 1392 C C . ASP A 1 180 ? -30.961 13.390 9.928 1.00 95.38 180 ASP A C 1
ATOM 1394 O O . ASP A 1 180 ? -31.956 12.671 9.939 1.00 95.38 180 ASP A O 1
ATOM 1398 N N . SER A 1 181 ? -29.752 12.922 9.613 1.00 96.38 181 SER A N 1
ATOM 1399 C CA . SER A 1 181 ? -29.474 11.512 9.328 1.00 96.38 181 SER A CA 1
ATOM 1400 C C . SER A 1 181 ? -28.839 10.790 10.508 1.00 96.38 181 SER A C 1
ATOM 1402 O O . SER A 1 181 ? -28.238 11.415 11.386 1.00 96.38 181 SER A O 1
ATOM 1404 N N . TRP A 1 182 ? -28.940 9.462 10.495 1.00 98.06 182 TRP A N 1
ATOM 1405 C CA . TRP A 1 182 ? -28.252 8.609 11.451 1.00 98.06 182 TRP A CA 1
ATOM 1406 C C . TRP A 1 182 ? -26.766 8.460 11.115 1.00 98.06 182 TRP A C 1
ATOM 1408 O O . TRP A 1 182 ? -26.385 8.232 9.961 1.00 98.06 182 TRP A O 1
ATOM 1418 N N . TRP A 1 183 ? -25.939 8.538 12.152 1.00 98.19 183 TRP A N 1
ATOM 1419 C CA . TRP A 1 183 ? -24.512 8.248 12.140 1.00 98.19 183 TRP A CA 1
ATOM 1420 C C . TRP A 1 183 ? -24.203 7.141 13.145 1.00 98.19 183 TRP A C 1
ATOM 1422 O O . TRP A 1 183 ? -24.805 7.104 14.216 1.00 98.19 183 TRP A O 1
ATOM 1432 N N . PHE A 1 184 ? -23.253 6.269 12.813 1.00 98.25 184 PHE A N 1
ATOM 1433 C CA . PHE A 1 184 ? -22.891 5.089 13.588 1.00 98.25 184 PHE A CA 1
ATOM 1434 C C . PHE A 1 184 ? -21.376 4.925 13.678 1.00 98.25 184 PHE A C 1
ATOM 1436 O O . PHE A 1 184 ? -20.637 5.202 12.727 1.00 98.25 184 PHE A O 1
ATOM 1443 N N . HIS A 1 185 ? -20.930 4.376 14.802 1.00 97.44 185 HIS A N 1
ATOM 1444 C CA . HIS A 1 185 ? -19.573 3.881 15.004 1.00 97.44 185 HIS A CA 1
ATOM 1445 C C . HIS A 1 185 ? -19.586 2.833 16.118 1.00 97.44 185 HIS A C 1
ATOM 1447 O O . HIS A 1 185 ? -20.504 2.786 16.936 1.00 97.44 185 HIS A O 1
ATOM 1453 N N . THR A 1 186 ? -18.575 1.974 16.188 1.00 96.50 186 THR A N 1
ATOM 1454 C CA . THR A 1 186 ? -18.423 1.099 17.355 1.00 96.50 186 THR A CA 1
ATOM 1455 C C . THR A 1 186 ? -18.178 1.904 18.632 1.00 96.50 186 THR A C 1
ATOM 1457 O O . THR A 1 186 ? -17.687 3.028 18.586 1.00 96.50 186 THR A O 1
ATOM 1460 N N . ASP A 1 187 ? -18.533 1.350 19.787 1.00 91.19 187 ASP A N 1
ATOM 1461 C CA . ASP A 1 187 ? -18.371 2.061 21.060 1.00 91.19 187 ASP A CA 1
ATOM 1462 C C . ASP A 1 187 ? -16.909 2.486 21.332 1.00 91.19 187 ASP A C 1
ATOM 1464 O O . ASP A 1 187 ? -15.943 1.953 20.763 1.00 91.19 187 ASP A O 1
ATOM 1468 N N . ASN A 1 188 ? -16.756 3.474 22.211 1.00 78.25 188 ASN A N 1
ATOM 1469 C CA . ASN A 1 188 ? -15.499 4.131 22.532 1.00 78.25 188 ASN A CA 1
ATOM 1470 C C . ASN A 1 188 ? -14.392 3.119 22.871 1.00 78.25 188 ASN A C 1
ATOM 1472 O O . ASN A 1 188 ? -14.509 2.294 23.775 1.00 78.25 188 ASN A O 1
ATOM 1476 N N . GLY A 1 189 ? -13.277 3.215 22.141 1.00 83.44 189 GLY A N 1
ATOM 1477 C CA . GLY A 1 189 ? -12.110 2.344 22.304 1.00 83.44 189 GLY A CA 1
ATOM 1478 C C . GLY A 1 189 ? -12.027 1.184 21.308 1.00 83.44 189 GLY A C 1
ATOM 1479 O O . GLY A 1 189 ? -10.982 0.535 21.242 1.00 83.44 189 GLY A O 1
ATOM 1480 N N . ILE A 1 190 ? -13.061 0.944 20.493 1.00 92.38 190 ILE A N 1
ATOM 1481 C CA . ILE A 1 190 ? -13.000 0.002 19.369 1.00 92.38 190 ILE A CA 1
ATOM 1482 C C . ILE A 1 190 ? -12.823 0.798 18.070 1.00 92.38 190 ILE A C 1
ATOM 1484 O O . ILE A 1 190 ? -13.740 1.513 17.671 1.00 92.38 190 ILE A O 1
ATOM 1488 N N . PRO A 1 191 ? -11.674 0.678 17.380 1.00 93.81 191 PRO A N 1
ATOM 1489 C CA . PRO A 1 191 ? -11.506 1.287 16.068 1.00 93.81 191 PRO A CA 1
ATOM 1490 C C . PRO A 1 191 ? -12.429 0.631 15.035 1.00 93.81 191 PRO A C 1
ATOM 1492 O O . PRO A 1 191 ? -12.415 -0.601 14.886 1.00 93.81 191 PRO A O 1
ATOM 1495 N N . GLY A 1 192 ? -13.168 1.450 14.289 1.00 95.25 192 GLY A N 1
ATOM 1496 C CA . GLY A 1 192 ? -14.044 0.999 13.215 1.00 95.25 192 GLY A CA 1
ATOM 1497 C C . GLY A 1 192 ? -14.345 2.075 12.176 1.00 95.25 192 GLY A C 1
ATOM 1498 O O . GLY A 1 192 ? -13.830 3.196 12.217 1.00 95.25 192 GLY A O 1
ATOM 1499 N N . SER A 1 193 ? -15.152 1.696 11.194 1.00 97.31 193 SER A N 1
ATOM 1500 C CA . SER A 1 193 ? -15.673 2.611 10.183 1.00 97.31 193 SER A CA 1
ATOM 1501 C C . SER A 1 193 ? -16.715 3.553 10.771 1.00 97.31 193 SER A C 1
ATOM 1503 O O . SER A 1 193 ? -17.551 3.146 11.575 1.00 97.31 193 SER A O 1
ATOM 1505 N N . HIS A 1 194 ? -16.684 4.808 10.333 1.00 97.75 194 HIS A N 1
ATOM 1506 C CA . HIS A 1 194 ? -17.790 5.734 10.546 1.00 97.75 194 HIS A CA 1
ATOM 1507 C C . HIS A 1 194 ? -18.816 5.464 9.446 1.00 97.75 194 HIS A C 1
ATOM 1509 O O . HIS A 1 194 ? -18.439 5.370 8.272 1.00 97.75 194 HIS A O 1
ATOM 1515 N N . VAL A 1 195 ? -20.082 5.300 9.826 1.00 98.38 195 VAL A N 1
ATOM 1516 C CA . VAL A 1 195 ? -21.161 4.887 8.919 1.00 98.38 195 VAL A CA 1
ATOM 1517 C C . VAL A 1 195 ? -22.326 5.869 9.013 1.00 98.38 195 VAL A C 1
ATOM 1519 O O . VAL A 1 195 ? -22.630 6.356 10.096 1.00 98.38 195 VAL A O 1
ATOM 1522 N N . THR A 1 196 ? -22.992 6.173 7.899 1.00 98.19 196 THR A N 1
ATOM 1523 C CA . THR A 1 196 ? -24.202 7.016 7.884 1.00 98.19 196 THR A CA 1
ATOM 1524 C C . THR A 1 196 ? -25.240 6.505 6.892 1.00 98.19 196 THR A C 1
ATOM 1526 O O . THR A 1 196 ? -24.882 6.003 5.824 1.00 98.19 196 THR A O 1
ATOM 1529 N N . ILE A 1 197 ? -26.524 6.648 7.232 1.00 97.81 197 ILE A N 1
ATOM 1530 C CA . ILE A 1 197 ? -27.649 6.384 6.324 1.00 97.81 197 ILE A CA 1
ATOM 1531 C C . ILE A 1 197 ? -28.041 7.705 5.661 1.00 97.81 197 ILE A C 1
ATOM 1533 O O . ILE A 1 197 ? -28.413 8.658 6.333 1.00 97.81 197 ILE A O 1
ATOM 1537 N N . ARG A 1 198 ? -28.006 7.777 4.332 1.00 94.44 198 ARG A N 1
ATOM 1538 C CA . ARG A 1 198 ? -28.344 8.965 3.530 1.00 94.44 198 ARG A CA 1
ATOM 1539 C C . ARG A 1 198 ? -29.857 9.124 3.367 1.00 94.44 198 ARG A C 1
ATOM 1541 O O . ARG A 1 198 ? -30.385 9.140 2.256 1.00 94.44 198 ARG A O 1
ATOM 1548 N N . ALA A 1 199 ? -30.542 9.247 4.495 1.00 94.88 199 ALA A N 1
ATOM 1549 C CA . ALA A 1 199 ? -31.970 9.493 4.603 1.00 94.88 199 ALA A CA 1
ATOM 1550 C C . ALA A 1 199 ? -32.258 10.337 5.850 1.00 94.88 199 ALA A C 1
ATOM 1552 O O . ALA A 1 199 ? -31.451 10.388 6.779 1.00 94.88 199 ALA A O 1
ATOM 1553 N N . ASN A 1 200 ? -33.421 10.986 5.878 1.00 94.62 200 ASN A N 1
ATOM 1554 C CA . ASN A 1 200 ? -33.924 11.574 7.114 1.00 94.62 200 ASN A CA 1
ATOM 1555 C C . ASN A 1 200 ? -34.198 10.444 8.117 1.00 94.62 200 ASN A C 1
ATOM 1557 O O . ASN A 1 200 ? -34.825 9.440 7.770 1.00 94.62 200 ASN A O 1
ATOM 1561 N N . ALA A 1 201 ? -33.745 10.616 9.353 1.00 92.31 201 ALA A N 1
ATOM 1562 C CA . ALA A 1 201 ? -33.845 9.614 10.400 1.00 92.31 201 ALA A CA 1
ATOM 1563 C C . ALA A 1 201 ? -35.283 9.150 10.672 1.00 92.31 201 ALA A C 1
ATOM 1565 O O . ALA A 1 201 ? -35.482 7.976 10.964 1.00 92.31 201 ALA A O 1
ATOM 1566 N N . ASN A 1 202 ? -36.280 10.028 10.509 1.00 92.94 202 ASN A N 1
ATOM 1567 C CA . ASN A 1 202 ? -37.695 9.691 10.708 1.00 92.94 202 ASN A CA 1
ATOM 1568 C C . ASN A 1 202 ? -38.242 8.725 9.646 1.00 92.94 202 ASN A C 1
ATOM 1570 O O . ASN A 1 202 ? -39.302 8.139 9.846 1.00 92.94 202 ASN A O 1
ATOM 1574 N N . ASN A 1 203 ? -37.547 8.583 8.515 1.00 94.00 203 ASN A N 1
ATOM 1575 C CA . ASN A 1 203 ? -37.921 7.661 7.445 1.00 94.00 203 ASN A CA 1
ATOM 1576 C C . ASN A 1 203 ? -37.215 6.303 7.564 1.00 94.00 203 ASN A C 1
ATOM 1578 O O . ASN A 1 203 ? -37.511 5.409 6.777 1.00 94.00 203 ASN A O 1
ATOM 1582 N N . CYS A 1 204 ? -36.258 6.159 8.485 1.00 94.50 204 CYS A N 1
ATOM 1583 C CA . CYS A 1 204 ? -35.512 4.918 8.668 1.00 94.50 204 CYS A CA 1
ATOM 1584 C C . CYS A 1 204 ? -36.294 3.980 9.588 1.00 94.50 204 CYS A C 1
ATOM 1586 O O . CYS A 1 204 ? -36.721 4.385 10.669 1.00 94.50 204 CYS A O 1
ATOM 1588 N N . THR A 1 205 ? -36.457 2.731 9.167 1.00 96.88 205 THR A N 1
ATOM 1589 C CA . THR A 1 20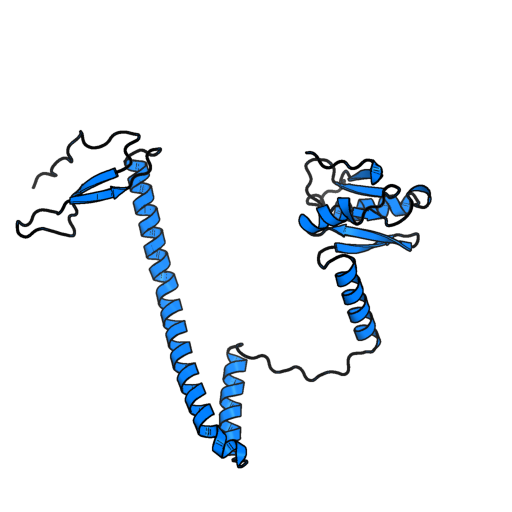5 ? -37.015 1.671 10.013 1.00 96.88 205 THR A CA 1
ATOM 1590 C C . THR A 1 205 ? -35.960 1.146 10.988 1.00 96.88 205 THR A C 1
ATOM 1592 O O . THR A 1 205 ? -34.761 1.365 10.788 1.00 96.88 205 THR A O 1
ATOM 1595 N N . ASP A 1 206 ? -36.384 0.402 12.010 1.00 96.88 206 ASP A N 1
ATOM 1596 C CA . ASP A 1 206 ? -35.453 -0.282 12.917 1.00 96.88 206 ASP A CA 1
ATOM 1597 C C . ASP A 1 206 ? -34.519 -1.233 12.146 1.00 96.88 206 ASP A C 1
ATOM 1599 O O . ASP A 1 206 ? -33.325 -1.285 12.429 1.00 96.88 206 ASP A O 1
ATOM 1603 N N . GLU A 1 207 ? -35.015 -1.890 11.091 1.00 97.50 207 GLU A N 1
ATOM 1604 C CA . GLU A 1 207 ? -34.206 -2.757 10.223 1.00 97.50 207 GLU A CA 1
ATOM 1605 C C . GLU A 1 207 ? -33.103 -1.982 9.481 1.00 97.50 207 GLU A C 1
ATOM 1607 O O . GLU A 1 207 ? -31.987 -2.480 9.327 1.00 97.50 207 GLU A O 1
ATOM 1612 N N . ASP A 1 208 ? -33.372 -0.747 9.044 1.00 97.44 208 ASP A N 1
ATOM 1613 C CA . ASP A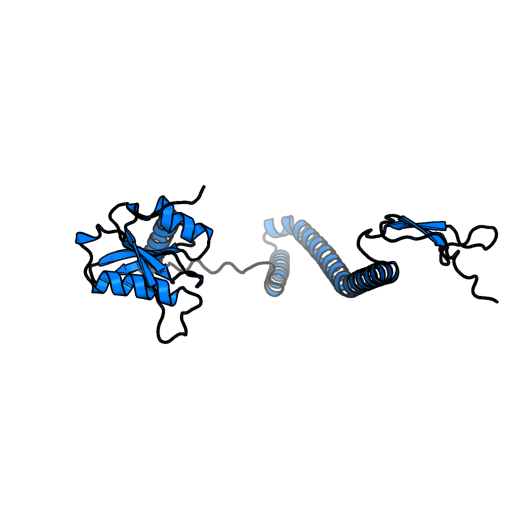 1 208 ? -32.357 0.100 8.402 1.00 97.44 208 ASP A CA 1
ATOM 1614 C C . ASP A 1 208 ? -31.261 0.516 9.393 1.00 97.44 208 ASP A C 1
ATOM 1616 O O . ASP A 1 208 ? -30.075 0.556 9.044 1.00 97.44 208 ASP A O 1
ATOM 1620 N N . ILE A 1 209 ? -31.658 0.811 10.633 1.00 97.56 209 ILE A N 1
ATOM 1621 C CA . ILE A 1 209 ? -30.752 1.179 11.726 1.00 97.56 209 ILE A CA 1
ATOM 1622 C C . ILE A 1 209 ? -29.879 -0.024 12.103 1.00 97.56 209 ILE A C 1
ATOM 1624 O O . ILE A 1 209 ? -28.656 0.109 12.193 1.00 97.56 209 ILE A O 1
ATOM 1628 N N . GLU A 1 210 ? -30.476 -1.206 12.262 1.00 97.62 210 GLU A N 1
ATOM 1629 C CA . GLU A 1 210 ? -29.763 -2.456 12.537 1.00 97.62 210 GLU A CA 1
ATOM 1630 C C . GLU A 1 210 ? -28.802 -2.830 11.404 1.00 97.62 210 GLU A C 1
ATOM 1632 O O . GLU A 1 210 ? -27.661 -3.217 11.666 1.00 97.62 210 GLU A O 1
ATOM 1637 N N . PHE A 1 211 ? -29.213 -2.650 10.147 1.00 98.06 211 PHE A N 1
ATOM 1638 C CA . PHE A 1 211 ? -28.363 -2.888 8.983 1.00 98.06 211 PHE A CA 1
ATOM 1639 C C . PHE A 1 211 ? -27.109 -2.002 9.001 1.00 98.06 211 PHE A C 1
ATOM 1641 O O . PHE A 1 211 ? -25.985 -2.498 8.870 1.00 98.06 211 PHE A O 1
ATOM 1648 N N . ALA A 1 212 ? -27.273 -0.694 9.218 1.00 97.94 212 ALA A N 1
ATOM 1649 C CA . ALA A 1 212 ? -26.146 0.235 9.296 1.00 97.94 212 ALA A CA 1
ATOM 1650 C C . ALA A 1 212 ? -25.247 -0.033 10.515 1.00 97.94 212 ALA A C 1
ATOM 1652 O O . ALA A 1 212 ? -24.017 0.023 10.404 1.00 97.94 212 ALA A O 1
ATOM 1653 N N . ALA A 1 213 ? -25.835 -0.393 11.660 1.00 97.50 213 ALA A N 1
ATOM 1654 C CA . ALA A 1 213 ? -25.084 -0.801 12.842 1.00 97.50 213 ALA A CA 1
ATOM 1655 C C . ALA A 1 213 ? -24.279 -2.089 12.593 1.00 97.50 213 ALA A C 1
ATOM 1657 O O . ALA A 1 213 ? -23.111 -2.177 12.978 1.00 97.50 213 ALA A O 1
ATOM 1658 N N . GLY A 1 214 ? -24.860 -3.058 11.883 1.00 97.12 214 GLY A N 1
ATOM 1659 C CA . GLY A 1 214 ? -24.187 -4.280 11.450 1.00 97.12 214 GLY A CA 1
ATOM 1660 C C . GLY A 1 214 ? -22.971 -3.995 10.566 1.00 97.12 214 GLY A C 1
ATOM 1661 O O . GLY A 1 214 ? -21.908 -4.579 10.780 1.00 97.12 214 GLY A O 1
ATOM 1662 N N . ILE A 1 215 ? -23.080 -3.037 9.638 1.00 97.62 215 ILE A N 1
ATOM 1663 C CA . ILE A 1 215 ? -21.946 -2.577 8.819 1.00 97.62 215 ILE A CA 1
ATOM 1664 C C . ILE A 1 215 ? -20.849 -1.977 9.707 1.00 97.62 215 ILE A C 1
ATOM 1666 O O . ILE A 1 215 ? -19.682 -2.354 9.575 1.00 97.62 215 ILE A O 1
ATOM 1670 N N . ALA A 1 216 ? -21.199 -1.090 10.644 1.00 97.50 216 ALA A N 1
ATOM 1671 C CA . ALA A 1 216 ? -20.227 -0.501 11.567 1.00 97.50 216 ALA A CA 1
ATOM 1672 C C . ALA A 1 216 ? -19.510 -1.577 12.407 1.00 97.50 216 ALA A C 1
ATOM 1674 O O . ALA A 1 216 ? -18.287 -1.539 12.558 1.00 97.50 216 ALA A O 1
ATOM 1675 N N . ALA A 1 217 ? -20.246 -2.581 12.895 1.00 97.06 217 ALA A N 1
ATOM 1676 C CA . ALA A 1 217 ? -19.692 -3.708 13.638 1.00 97.06 217 ALA A CA 1
ATOM 1677 C C . ALA A 1 217 ? -18.768 -4.588 12.775 1.00 97.06 217 ALA A C 1
ATOM 1679 O O . ALA A 1 217 ? -17.662 -4.932 13.210 1.00 97.06 217 ALA A O 1
ATOM 1680 N N . TRP A 1 218 ? -19.180 -4.923 11.549 1.00 96.81 218 TRP A N 1
ATOM 1681 C CA . TRP A 1 218 ? -18.409 -5.748 10.616 1.00 96.81 218 TRP A CA 1
ATOM 1682 C C . TRP A 1 218 ? -17.097 -5.083 10.189 1.00 96.81 218 TRP A C 1
ATOM 1684 O O . TRP A 1 218 ? -16.044 -5.725 10.161 1.00 96.81 218 TRP A O 1
ATOM 1694 N N . HIS A 1 219 ? -17.134 -3.776 9.928 1.00 95.81 219 HIS A N 1
ATOM 1695 C CA . HIS A 1 219 ? -15.965 -2.982 9.551 1.00 95.81 219 HIS A CA 1
ATOM 1696 C C . HIS A 1 219 ? -15.175 -2.447 10.762 1.00 95.81 219 HIS A C 1
ATOM 1698 O O . HIS A 1 219 ? -14.458 -1.449 10.674 1.00 95.81 219 HIS A O 1
ATOM 1704 N N . SER A 1 220 ? -15.253 -3.136 11.902 1.00 95.69 220 SER A N 1
ATOM 1705 C CA . SER A 1 220 ? -14.495 -2.809 13.110 1.00 95.69 220 SER A CA 1
ATOM 1706 C C . SER A 1 220 ? -13.452 -3.867 13.464 1.00 95.69 220 SER A C 1
ATOM 1708 O O . SER A 1 220 ? -13.457 -5.005 12.983 1.00 95.69 220 SER A O 1
ATOM 1710 N N . LYS A 1 221 ? -12.569 -3.528 14.409 1.00 94.12 221 LYS A N 1
ATOM 1711 C CA . LYS A 1 221 ? -11.666 -4.505 15.040 1.00 94.12 221 LYS A CA 1
ATOM 1712 C C . LYS A 1 221 ? -12.395 -5.571 15.865 1.00 94.12 221 LYS A C 1
ATOM 1714 O O . LYS A 1 221 ? -11.777 -6.569 16.226 1.00 94.12 221 LYS A O 1
ATOM 1719 N N . ALA A 1 222 ? -13.682 -5.389 16.153 1.00 92.81 222 ALA A N 1
ATOM 1720 C CA . ALA A 1 222 ? -14.492 -6.311 16.936 1.00 92.81 222 ALA A CA 1
ATOM 1721 C C . ALA A 1 222 ? -15.319 -7.293 16.087 1.00 92.81 222 ALA A C 1
ATOM 1723 O O . ALA A 1 222 ? -16.081 -8.058 16.666 1.00 92.81 222 ALA A O 1
ATOM 1724 N N . ARG A 1 223 ? -15.135 -7.346 14.758 1.00 92.75 223 ARG A N 1
ATOM 1725 C CA . ARG A 1 223 ? -15.935 -8.179 13.832 1.00 92.75 223 ARG A CA 1
ATOM 1726 C C . ARG A 1 223 ? -16.056 -9.670 14.184 1.00 92.75 223 ARG A C 1
ATOM 1728 O O . ARG A 1 223 ? -16.974 -10.330 13.725 1.00 92.75 223 ARG A O 1
ATOM 1735 N N . THR A 1 224 ? -15.105 -10.224 14.940 1.00 93.06 224 THR A N 1
ATOM 1736 C CA . THR A 1 224 ? -15.101 -11.641 15.349 1.00 93.06 224 THR A CA 1
ATOM 1737 C C . THR A 1 224 ? -15.773 -11.879 16.700 1.00 93.06 224 THR A C 1
ATOM 1739 O O . THR A 1 224 ? -15.831 -13.019 17.158 1.00 93.06 224 THR A O 1
ATOM 1742 N N . LYS A 1 225 ? -16.213 -10.824 17.395 1.00 92.00 225 LYS A N 1
ATOM 1743 C CA . LYS A 1 225 ? -16.933 -10.951 18.662 1.00 92.00 225 LYS A CA 1
ATOM 1744 C C . LYS A 1 225 ? -18.391 -11.304 18.384 1.00 92.00 225 LYS A C 1
ATOM 1746 O O . LYS A 1 225 ? -18.976 -10.821 17.425 1.00 92.00 225 LYS A O 1
ATOM 1751 N N . MET A 1 226 ? -18.977 -12.101 19.275 1.00 91.25 226 MET A N 1
ATOM 1752 C CA . MET A 1 226 ? -20.394 -12.470 19.199 1.00 91.25 226 MET A CA 1
ATOM 1753 C C . MET A 1 226 ? -21.324 -11.265 19.403 1.00 91.25 226 MET A C 1
ATOM 1755 O O . MET A 1 226 ? -22.380 -11.198 18.789 1.00 91.25 226 MET A O 1
ATOM 1759 N N . TYR A 1 227 ? -20.909 -10.306 20.236 1.00 92.56 227 TYR A N 1
ATOM 1760 C CA . TYR A 1 227 ? -21.629 -9.060 20.486 1.00 92.56 227 TYR A CA 1
ATOM 1761 C C . TYR A 1 227 ? -20.673 -7.877 20.328 1.00 92.56 227 TYR A C 1
ATOM 1763 O O . TYR A 1 227 ? -19.592 -7.858 20.930 1.00 92.56 227 TYR A O 1
ATOM 1771 N N . VAL A 1 228 ? -21.072 -6.897 19.518 1.00 95.38 228 VAL A N 1
ATOM 1772 C CA . VAL A 1 228 ? -20.312 -5.669 19.261 1.00 95.38 228 VAL A CA 1
ATOM 1773 C C . VAL A 1 228 ? -21.199 -4.475 19.612 1.00 95.38 228 VAL A C 1
ATOM 1775 O O . VAL A 1 228 ? -22.229 -4.298 18.967 1.00 95.38 228 VAL A O 1
ATOM 1778 N N . PRO A 1 229 ? -20.841 -3.661 20.620 1.00 95.56 229 PRO A N 1
ATOM 1779 C CA . PRO A 1 229 ? -21.598 -2.459 20.935 1.00 95.56 229 PRO A CA 1
ATOM 1780 C C . PRO A 1 229 ? -21.372 -1.400 19.848 1.00 95.56 229 PRO A C 1
ATOM 1782 O O . PRO A 1 229 ? -20.230 -1.079 19.500 1.00 95.56 229 PRO A O 1
ATOM 1785 N N . VAL A 1 230 ? -22.469 -0.864 19.321 1.00 97.31 230 VAL A N 1
ATOM 1786 C CA . VAL A 1 230 ? -22.478 0.194 18.307 1.00 97.31 230 VAL A CA 1
ATOM 1787 C C . VAL A 1 230 ? -23.213 1.394 18.882 1.00 97.31 230 VAL A C 1
ATOM 1789 O O . VAL A 1 230 ? -24.345 1.275 19.346 1.00 97.31 230 VAL A O 1
ATOM 1792 N N . MET A 1 231 ? -22.550 2.544 18.864 1.00 96.50 231 MET A N 1
ATOM 1793 C CA . MET A 1 231 ? -23.150 3.826 19.205 1.00 96.50 231 MET A CA 1
ATOM 1794 C C . MET A 1 231 ? -23.697 4.487 17.945 1.00 96.50 231 MET A C 1
ATOM 1796 O O . MET A 1 231 ? -23.111 4.376 16.866 1.00 96.50 231 MET A O 1
ATOM 1800 N N . TYR A 1 232 ? -24.806 5.202 18.094 1.00 96.62 232 TYR A N 1
ATOM 1801 C CA . TYR A 1 232 ? -25.406 5.963 17.014 1.00 96.62 232 TYR A CA 1
ATOM 1802 C C . TYR A 1 232 ? -25.978 7.281 17.527 1.00 96.62 232 TYR A C 1
ATOM 1804 O O . TYR A 1 232 ? -26.327 7.415 18.702 1.00 96.62 232 TYR A O 1
ATOM 1812 N N . CYS A 1 233 ? -26.024 8.275 16.652 1.00 96.38 233 CYS A N 1
ATOM 1813 C CA . CYS A 1 233 ? -26.556 9.600 16.945 1.00 96.38 233 CYS A CA 1
ATOM 1814 C C . CYS A 1 233 ? -27.023 10.287 15.658 1.00 96.38 233 CYS A C 1
ATOM 1816 O O . CYS A 1 233 ? -26.803 9.783 14.554 1.00 96.38 233 CYS A O 1
ATOM 1818 N N . TYR A 1 234 ? -27.663 11.445 15.793 1.00 97.12 234 TYR A N 1
ATOM 1819 C CA . TYR A 1 234 ? -27.959 12.296 14.645 1.00 97.12 234 TYR A CA 1
ATOM 1820 C C . TYR A 1 234 ? -26.727 13.081 14.208 1.00 97.12 234 TYR A C 1
ATOM 1822 O O . TYR A 1 234 ? -25.918 13.506 15.037 1.00 97.12 234 TYR A O 1
ATOM 1830 N N . GLY A 1 235 ? -26.619 13.360 12.909 1.00 94.62 235 GLY A N 1
ATOM 1831 C CA . GLY A 1 235 ? -25.506 14.139 12.366 1.00 94.62 235 GLY A CA 1
ATOM 1832 C C . GLY A 1 235 ? -25.319 15.503 13.040 1.00 94.62 235 GLY A C 1
ATOM 1833 O O . GLY A 1 235 ? -24.193 15.919 13.298 1.00 94.62 235 GLY A O 1
ATOM 1834 N N . ASN A 1 236 ? -26.407 16.181 13.415 1.00 94.81 236 ASN A N 1
ATOM 1835 C CA . ASN A 1 236 ? -26.359 17.468 14.119 1.00 94.81 236 ASN A CA 1
ATOM 1836 C C . ASN A 1 236 ? -25.836 17.391 15.571 1.00 94.81 236 ASN A C 1
ATOM 1838 O O . ASN A 1 236 ? -25.560 18.429 16.174 1.00 94.81 236 ASN A O 1
ATOM 1842 N N . GLN A 1 237 ? -25.697 16.191 16.139 1.00 95.94 237 GLN A N 1
ATOM 1843 C CA . GLN A 1 237 ? -25.148 15.969 17.478 1.00 95.94 237 GLN A CA 1
ATOM 1844 C C . GLN A 1 237 ? -23.625 15.775 17.456 1.00 95.94 237 GLN A C 1
ATOM 1846 O O . GLN A 1 237 ? -22.986 15.845 18.509 1.00 95.94 237 GLN A O 1
ATOM 1851 N N . LEU A 1 238 ? -23.030 15.567 16.278 1.00 93.25 238 LEU A N 1
ATOM 1852 C CA . LEU A 1 238 ? -21.589 15.408 16.111 1.00 93.25 238 LEU A CA 1
ATOM 1853 C C . LEU A 1 238 ? -20.870 16.746 16.323 1.00 93.25 238 LEU A C 1
ATOM 1855 O O . LEU A 1 238 ? -21.243 17.776 15.761 1.00 93.25 238 LEU A O 1
ATOM 1859 N N . LYS A 1 239 ? -19.798 16.733 17.122 1.00 91.38 239 LYS A N 1
ATOM 1860 C CA . LYS A 1 239 ? -18.953 17.910 17.373 1.00 91.38 239 LYS A CA 1
ATOM 1861 C C . LYS A 1 239 ? -17.484 17.557 17.212 1.00 91.38 239 LYS A C 1
ATOM 1863 O O . LYS A 1 239 ? -17.007 16.615 17.841 1.00 91.38 239 LYS A O 1
ATOM 1868 N N . LYS A 1 240 ? -16.767 18.322 16.387 1.00 85.50 240 LYS A N 1
ATOM 1869 C CA . LYS A 1 240 ? -15.314 18.198 16.269 1.00 85.50 240 LYS A CA 1
ATOM 1870 C C . LYS A 1 240 ? -14.675 18.923 17.462 1.00 85.50 240 LYS A C 1
ATOM 1872 O O . LYS A 1 240 ? -14.987 20.101 17.654 1.00 85.50 240 LYS A O 1
ATOM 1877 N N . PRO A 1 241 ? -13.857 18.250 18.290 1.00 78.81 241 PRO A N 1
ATOM 1878 C CA . PRO A 1 241 ? -13.139 18.929 19.360 1.00 78.81 241 PRO A CA 1
ATOM 1879 C C . PRO A 1 241 ? -12.175 19.979 18.771 1.00 78.81 241 PRO A C 1
ATOM 1881 O O . PRO A 1 241 ? -11.699 19.780 17.647 1.00 78.81 241 PRO A O 1
ATOM 1884 N N . PRO A 1 242 ? -11.952 21.097 19.486 1.00 70.06 242 PRO A N 1
ATOM 1885 C CA . PRO A 1 242 ? -11.069 22.177 19.049 1.00 70.06 242 PRO A CA 1
ATOM 1886 C C . PRO A 1 242 ? -9.600 21.750 18.955 1.00 70.06 242 PRO A C 1
ATOM 1888 O O . PRO A 1 242 ? -9.201 20.809 19.682 1.00 70.06 242 PRO A O 1
#

Foldseek 3Di:
DDPPPDPPPQDDQQDQKGWDFDQVDADPVRGGDTDIDGADSNDDPVRRVVVVVVVVVVVVVCCVPVVVVVVVVVVVVVVVVVVVVLLVVLVVVVVVVNPVSVVSVVVVVVVCVVVVNDPDPDPPDPPDPVVVVVVVVVVVVCVVLNPQWDWDAFPVGWIKIKGLDPVSQCCCQPPVADQQWKWKAFDPPKDFIIMITNDRPVPDDPRRVVVRQLRRCCRIPNNPPPDTHMDMDGSNVDDDDD

Sequence (242 aa):
MGLQQMPKKSWRRGTSEVDVPDYMNLGDDGQPLSLKVTLDPDKDFLGNAKACFKQAGKIDRAIEICTPLIEAQQGNMTRWRAEAQTLAGLQGLLGAGDAAAESEVRRLYLSLVDEGLIRIPEPESEEDPEEAAERAALEKLKKKYGKDVDRFVSPSGFEVLAGRSSTANERVTWELTWPDSWWFHTDNGIPGSHVTIRANANNCTDEDIEFAAGIAAWHSKARTKMYVPVMYCYGNQLKKPP